Protein AF-A0A4Y9AB49-F1 (afdb_monomer_lite)

Foldseek 3Di:
DQVQVVLVVLQVVLVVVLVVLVVVLVVVVVVLVVVLVVLVVVLVVLVVVLVVLVVVLVVLVVVLLVVVLVVLCLVCVLCLQPNPDDPVVSCVVDPCPPDDCVSNVVVSVVLVVLLVVLVVLQVPPPDPDDDQFPVVSCPPDDPRPCPVVVVSNRSSNNSVVVPPPDPPDPDPDPDDDDPDDPPPDPPPPPPVVVVVSVVSVVSSVVSVVVSVVSVVVSVVSVVVSVVSVDPVLSVVSVVLSVLSCVQSHVVSVVCPPPDPPDDDPVVVSVVSVCSSVVSVVSNVVSVVVVVVVVVVVVD

Sequence (299 aa):
MDLNILISSIIAATAALVAIIGGFLVSRVISLSSERSTIERRLREINNDISVKEEMYERSNAALLEEDANDFITEHHEDLILTDKSIEQLINESDYNGFTKAKLDPFIKQFNSVKDEVITIIQKHEGSTIPGDFDDIITGKSDLSNPDKKSWYELIYDVVYKNLPEEKPANRFGIPHFTPPSFDFPAIKPAGEYQRYRDMVKECDQLADDLRALRAQKKEQQKILDDYGTPHGMWGGLGVLIYACVVGIAYPSTLLPYPADYYDDVETKWFLLILFFSELIVLFVYLAFSLYRLTSNQK

Radius of gyration: 43.25 Å; chains: 1; bounding box: 100×33×120 Å

Secondary structure (DSSP, 8-state):
--HHHHHHHHHHHHHHHHHHHHHHHHHHHHHHHHHHHHHHHHHHHHHHHHHHHHHHHHHHHHHHHHHHHHHHHHHHHHHHHH----HHHHHHHSS-TT--HHHHHHHHHHHHHHHHHHHHHHHH--SSS--SSSHHHHTTT---S-GGGHHHHHHHHHHHHHTS-------SS-----------------HHHHHHHHHHHHHHHHHHHHHHHHHHHHHHHHHHHHHHT--TTHHHHHHHHHHHIIIIIIHHHTTPSPPTTTS-HHHHHHHHHHHHHHHHHHHHHHHHHHHHHHHHTT-

Organism: NCBI:txid175306

pLDDT: mean 78.81, std 15.9, range [33.72, 97.25]

Structure (mmCIF, N/CA/C/O backbone):
data_AF-A0A4Y9AB49-F1
#
_entry.id   AF-A0A4Y9AB49-F1
#
loop_
_atom_site.group_PDB
_atom_site.id
_atom_site.type_symbol
_atom_site.label_atom_id
_atom_site.label_alt_id
_atom_site.label_comp_id
_atom_site.label_asym_id
_atom_site.label_entity_id
_atom_site.label_seq_id
_atom_site.pdbx_PDB_ins_code
_atom_site.Cartn_x
_atom_site.Cartn_y
_atom_site.Cartn_z
_atom_site.occupancy
_atom_site.B_iso_or_equiv
_atom_site.auth_seq_id
_atom_site.auth_comp_id
_atom_site.auth_asym_id
_atom_site.auth_atom_id
_atom_site.pdbx_PDB_model_num
ATOM 1 N N . MET A 1 1 ? 41.014 3.306 -52.329 1.00 56.88 1 MET A N 1
ATOM 2 C CA . MET A 1 1 ? 40.541 4.076 -51.157 1.00 56.88 1 MET A CA 1
ATOM 3 C C . MET A 1 1 ? 41.484 3.717 -50.036 1.00 56.88 1 MET A C 1
ATOM 5 O O . MET A 1 1 ? 41.718 2.529 -49.879 1.00 56.88 1 MET A O 1
ATOM 9 N N . ASP A 1 2 ? 42.070 4.694 -49.351 1.00 81.00 2 ASP A N 1
ATOM 10 C CA . ASP A 1 2 ? 42.977 4.412 -48.235 1.00 81.00 2 ASP A CA 1
ATOM 11 C C . ASP A 1 2 ? 42.194 3.677 -47.137 1.00 81.00 2 ASP A C 1
ATOM 13 O O . ASP A 1 2 ? 41.190 4.193 -46.630 1.00 81.00 2 ASP A O 1
ATOM 17 N N . LEU A 1 3 ? 42.594 2.438 -46.838 1.00 83.88 3 LEU A N 1
ATOM 18 C CA . LEU A 1 3 ? 41.879 1.580 -45.897 1.00 83.88 3 LEU A CA 1
ATOM 19 C C . LEU A 1 3 ? 41.929 2.160 -44.479 1.00 83.88 3 LEU A C 1
ATOM 21 O O . LEU A 1 3 ? 40.972 1.998 -43.725 1.00 83.88 3 LEU A O 1
ATOM 25 N N . ASN A 1 4 ? 42.960 2.951 -44.162 1.00 88.50 4 ASN A N 1
ATOM 26 C CA . ASN A 1 4 ? 43.031 3.694 -42.906 1.00 88.50 4 ASN A CA 1
ATOM 27 C C . ASN A 1 4 ? 41.897 4.722 -42.790 1.00 88.50 4 ASN A C 1
ATOM 29 O O . ASN A 1 4 ? 41.307 4.869 -41.717 1.00 88.50 4 ASN A O 1
ATOM 33 N N . ILE A 1 5 ? 41.554 5.408 -43.890 1.00 90.12 5 ILE A N 1
ATOM 34 C CA . ILE A 1 5 ? 40.445 6.376 -43.925 1.00 90.12 5 ILE A CA 1
ATOM 35 C C . ILE A 1 5 ? 39.112 5.646 -43.753 1.00 90.12 5 ILE A C 1
ATOM 37 O O . ILE A 1 5 ? 38.253 6.124 -43.014 1.00 90.12 5 ILE A O 1
ATOM 41 N N . LEU A 1 6 ? 38.940 4.482 -44.391 1.00 89.88 6 LEU A N 1
ATOM 42 C CA . LEU A 1 6 ? 37.731 3.668 -44.240 1.00 89.88 6 LEU A CA 1
ATOM 43 C C . LEU A 1 6 ? 37.554 3.190 -42.792 1.00 89.88 6 LEU A C 1
ATOM 45 O O . LEU A 1 6 ? 36.498 3.425 -42.210 1.00 89.88 6 LEU A O 1
ATOM 49 N N . ILE A 1 7 ? 38.586 2.574 -42.208 1.00 91.31 7 ILE A N 1
ATOM 50 C CA . ILE A 1 7 ? 38.571 2.074 -40.827 1.00 91.31 7 ILE A CA 1
ATOM 51 C C . ILE A 1 7 ? 38.279 3.216 -39.848 1.00 91.31 7 ILE A C 1
ATOM 53 O O . ILE A 1 7 ? 37.371 3.107 -39.027 1.00 91.31 7 ILE A O 1
ATOM 57 N N . SER A 1 8 ? 38.976 4.349 -39.984 1.00 92.94 8 SER A N 1
ATOM 58 C CA . SER A 1 8 ? 38.761 5.522 -39.125 1.00 92.94 8 SER A CA 1
ATOM 59 C C . SER A 1 8 ? 37.348 6.098 -39.270 1.00 92.94 8 SER A C 1
ATOM 61 O O . SER A 1 8 ? 36.752 6.520 -38.280 1.00 92.94 8 SER A O 1
ATOM 63 N N . SER A 1 9 ? 36.786 6.091 -40.485 1.00 94.06 9 SER A N 1
ATOM 64 C CA . SER A 1 9 ? 35.418 6.565 -40.742 1.00 94.06 9 SER A CA 1
ATOM 65 C C . SER A 1 9 ? 34.364 5.639 -40.134 1.00 94.06 9 SER A C 1
ATOM 67 O O . SER A 1 9 ? 33.393 6.132 -39.564 1.00 94.06 9 SER A O 1
ATOM 69 N N . ILE A 1 10 ? 34.565 4.317 -40.216 1.00 94.19 10 ILE A N 1
ATOM 70 C CA . ILE A 1 10 ? 33.701 3.316 -39.571 1.00 94.19 10 ILE A CA 1
ATOM 71 C C . ILE A 1 10 ? 33.718 3.530 -38.056 1.00 94.19 10 ILE A C 1
ATOM 73 O O . ILE A 1 10 ? 32.665 3.757 -37.470 1.00 94.19 10 ILE A O 1
ATOM 77 N N . ILE A 1 11 ? 34.909 3.587 -37.450 1.00 94.75 11 ILE A N 1
ATOM 78 C CA . ILE A 1 11 ? 35.070 3.809 -36.006 1.00 94.75 11 ILE A CA 1
ATOM 79 C C . ILE A 1 11 ? 34.359 5.094 -35.566 1.00 94.75 11 ILE A C 1
ATOM 81 O O . ILE A 1 11 ? 33.611 5.083 -34.589 1.00 94.75 11 ILE A O 1
ATOM 85 N N . ALA A 1 12 ? 34.565 6.201 -36.287 1.00 95.69 12 ALA A N 1
ATOM 86 C CA . ALA A 1 12 ? 33.948 7.483 -35.956 1.00 95.69 12 ALA A CA 1
ATOM 87 C C . ALA A 1 12 ? 32.413 7.441 -36.066 1.00 95.69 12 ALA A C 1
ATOM 89 O O . ALA A 1 12 ? 31.719 7.950 -35.182 1.00 95.69 12 ALA A O 1
ATOM 90 N N . ALA A 1 13 ? 31.877 6.818 -37.120 1.00 95.25 13 ALA A N 1
ATOM 91 C CA . ALA A 1 13 ? 30.437 6.690 -37.324 1.00 95.25 13 ALA A CA 1
ATOM 92 C C . ALA A 1 13 ? 29.783 5.795 -36.258 1.00 95.25 13 ALA A C 1
ATOM 94 O O . ALA A 1 13 ? 28.781 6.196 -35.658 1.00 95.25 13 ALA A O 1
ATOM 95 N N . THR A 1 14 ? 30.369 4.628 -35.967 1.00 94.75 14 THR A N 1
ATOM 96 C CA . THR A 1 14 ? 29.881 3.721 -34.919 1.00 94.75 14 THR A CA 1
ATOM 97 C C . THR A 1 14 ? 29.956 4.386 -33.547 1.00 94.75 14 THR A C 1
ATOM 99 O O . THR A 1 14 ? 28.986 4.332 -32.794 1.00 94.75 14 THR A O 1
ATOM 102 N N . ALA A 1 15 ? 31.054 5.079 -33.224 1.00 94.94 15 ALA A N 1
ATOM 103 C CA . ALA A 1 15 ? 31.198 5.791 -31.954 1.00 94.94 15 ALA A CA 1
ATOM 104 C C . ALA A 1 15 ? 30.116 6.864 -31.764 1.00 94.94 15 ALA A C 1
ATOM 106 O O . ALA A 1 15 ? 29.516 6.947 -30.691 1.00 94.94 15 ALA A O 1
ATOM 107 N N . ALA A 1 16 ? 29.820 7.649 -32.805 1.00 95.06 16 ALA A N 1
ATOM 108 C CA . ALA A 1 16 ? 28.752 8.645 -32.759 1.00 95.06 16 ALA A CA 1
ATOM 109 C C . ALA A 1 16 ? 27.374 7.999 -32.526 1.00 95.06 16 ALA A C 1
ATOM 111 O O . ALA A 1 16 ? 26.600 8.458 -31.684 1.00 95.06 16 ALA A O 1
ATOM 112 N N . LEU A 1 17 ? 27.081 6.905 -33.229 1.00 92.44 17 LEU A N 1
ATOM 113 C CA . LEU A 1 17 ? 25.816 6.181 -33.113 1.00 92.44 17 LEU A CA 1
ATOM 114 C C . LEU A 1 17 ? 25.646 5.522 -31.730 1.00 92.44 17 LEU A C 1
ATOM 116 O O . LEU A 1 17 ? 24.596 5.666 -31.097 1.00 92.44 17 LEU A O 1
ATOM 120 N N . VAL A 1 18 ? 26.696 4.875 -31.220 1.00 92.81 18 VAL A N 1
ATOM 12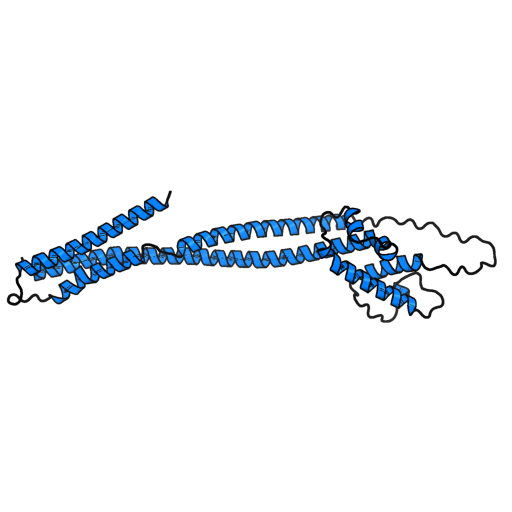1 C CA . VAL A 1 18 ? 26.732 4.286 -29.876 1.00 92.81 18 VAL A CA 1
ATOM 122 C C . VAL A 1 18 ? 26.546 5.361 -28.809 1.00 92.81 18 VAL A C 1
ATOM 124 O O . VAL A 1 18 ? 25.792 5.144 -27.863 1.00 92.81 18 VAL A O 1
ATOM 127 N N . ALA A 1 19 ? 27.179 6.528 -28.953 1.00 94.12 19 ALA A N 1
ATOM 128 C CA . ALA A 1 19 ? 27.046 7.621 -27.993 1.00 94.12 19 ALA A CA 1
ATOM 129 C C . ALA A 1 19 ? 25.598 8.130 -27.889 1.00 94.12 19 ALA A C 1
ATOM 131 O O . ALA A 1 19 ? 25.083 8.302 -26.783 1.00 94.12 19 ALA A O 1
ATOM 132 N N . ILE A 1 20 ? 24.917 8.314 -29.026 1.00 91.88 20 ILE A N 1
ATOM 133 C CA . ILE A 1 20 ? 23.516 8.764 -29.065 1.00 91.88 20 ILE A CA 1
ATOM 134 C C . ILE A 1 20 ? 22.601 7.743 -28.376 1.00 91.88 20 ILE A C 1
ATOM 136 O O . ILE A 1 20 ? 21.791 8.095 -27.515 1.00 91.88 20 ILE A O 1
ATOM 140 N N . ILE A 1 21 ? 22.740 6.465 -28.724 1.00 89.31 21 ILE A N 1
ATOM 141 C CA . ILE A 1 21 ? 21.846 5.410 -28.230 1.00 89.31 21 ILE A CA 1
ATOM 142 C C . ILE A 1 21 ? 22.162 5.046 -26.782 1.00 89.31 21 ILE A C 1
ATOM 144 O O . ILE A 1 21 ? 21.246 4.837 -25.987 1.00 89.31 21 ILE A O 1
ATOM 148 N N . GLY A 1 22 ? 23.441 5.029 -26.413 1.00 89.19 22 GLY A N 1
ATOM 149 C CA . GLY A 1 22 ? 23.887 4.843 -25.038 1.00 89.19 22 GLY A CA 1
ATOM 150 C C . GLY A 1 22 ? 23.359 5.941 -24.126 1.00 89.19 22 GLY A C 1
ATOM 151 O O . GLY A 1 22 ? 22.786 5.635 -23.082 1.00 89.19 22 GLY A O 1
ATOM 152 N N . GLY A 1 23 ? 23.451 7.205 -24.554 1.00 90.56 23 GLY A N 1
ATOM 153 C CA . GLY A 1 23 ? 22.876 8.334 -23.823 1.00 90.56 23 GLY A CA 1
ATOM 154 C C . GLY A 1 23 ? 21.366 8.189 -23.616 1.00 90.56 23 GLY A C 1
ATOM 155 O O . GLY A 1 23 ? 20.872 8.352 -22.498 1.00 90.56 23 GLY A O 1
ATOM 156 N N . PHE A 1 24 ? 20.635 7.802 -24.666 1.00 87.19 24 PHE A N 1
ATOM 157 C CA . PHE A 1 24 ? 19.196 7.549 -24.581 1.00 87.19 24 PHE A CA 1
ATOM 158 C C . PHE A 1 24 ? 18.849 6.397 -23.621 1.00 87.19 24 PHE A C 1
ATOM 160 O O . PHE A 1 24 ? 17.975 6.551 -22.765 1.00 87.19 24 PHE A O 1
ATOM 167 N N . LEU A 1 25 ? 19.543 5.257 -23.720 1.00 86.31 25 LEU A N 1
ATOM 168 C CA . LEU A 1 25 ? 19.315 4.102 -22.848 1.00 86.31 25 LEU A CA 1
ATOM 169 C C . LEU A 1 25 ? 19.573 4.452 -21.382 1.00 86.31 25 LEU A C 1
ATOM 171 O O . LEU A 1 25 ? 18.718 4.179 -20.542 1.00 86.31 25 LEU A O 1
ATOM 175 N N . VAL A 1 26 ? 20.703 5.099 -21.080 1.00 87.62 26 VAL A N 1
ATOM 176 C CA . VAL A 1 26 ? 21.053 5.520 -19.715 1.00 87.62 26 VAL A CA 1
ATOM 177 C C . VAL A 1 26 ? 20.014 6.494 -19.160 1.00 87.62 26 VAL A C 1
ATOM 179 O O . VAL A 1 26 ? 19.541 6.305 -18.041 1.00 87.62 26 VAL A O 1
ATOM 182 N N . SER A 1 27 ? 19.589 7.486 -19.947 1.00 88.12 27 SER A N 1
ATOM 183 C CA . SER A 1 27 ? 18.526 8.415 -19.544 1.00 88.12 27 SER A CA 1
ATOM 184 C C . SER A 1 27 ? 17.226 7.678 -19.194 1.00 88.12 27 SER A C 1
ATOM 186 O O . SER A 1 27 ? 16.624 7.937 -18.148 1.00 88.12 27 SER A O 1
ATOM 188 N N . ARG A 1 28 ? 16.827 6.693 -20.010 1.00 84.56 28 ARG A N 1
ATOM 189 C CA . ARG A 1 28 ? 15.631 5.884 -19.746 1.00 84.56 28 ARG A CA 1
ATOM 190 C C . ARG A 1 28 ? 15.777 5.016 -18.497 1.00 84.56 28 ARG A C 1
ATOM 192 O O . ARG A 1 28 ? 14.813 4.910 -17.743 1.00 84.56 28 ARG A O 1
ATOM 199 N N . VAL A 1 29 ? 16.954 4.428 -18.261 1.00 84.25 29 VAL A N 1
ATOM 200 C CA . VAL A 1 29 ? 17.254 3.653 -17.042 1.00 84.25 29 VAL A CA 1
ATOM 201 C C . VAL A 1 29 ? 17.075 4.525 -15.803 1.00 84.25 29 VAL A C 1
ATOM 203 O O . VAL A 1 29 ? 16.396 4.123 -14.860 1.00 84.25 29 VAL A O 1
ATOM 206 N N . ILE A 1 30 ? 17.644 5.732 -15.819 1.00 87.44 30 ILE A N 1
ATOM 207 C CA . ILE A 1 30 ? 17.566 6.672 -14.698 1.00 87.44 30 ILE A CA 1
ATOM 208 C C . ILE A 1 30 ? 16.113 7.096 -14.450 1.00 87.44 30 ILE A C 1
ATOM 210 O O . ILE A 1 30 ? 15.663 7.056 -13.306 1.00 87.44 30 ILE A O 1
ATOM 214 N N . SER A 1 31 ? 15.361 7.435 -15.505 1.00 87.75 31 SER A N 1
ATOM 215 C CA . SER A 1 31 ? 13.931 7.772 -15.397 1.00 87.75 31 SER A CA 1
ATOM 216 C C . SER A 1 31 ? 13.135 6.632 -14.766 1.00 87.75 31 SER A C 1
ATOM 218 O O . SER A 1 31 ? 12.427 6.845 -13.788 1.00 87.75 31 SER A O 1
ATOM 220 N N . LEU A 1 32 ? 13.311 5.404 -15.265 1.00 85.12 32 LEU A N 1
ATOM 221 C CA . LEU A 1 32 ? 12.607 4.227 -14.758 1.00 85.12 32 LEU A CA 1
ATOM 222 C C . LEU A 1 32 ? 12.956 3.946 -13.291 1.00 85.12 32 LEU A C 1
ATOM 224 O O . LEU A 1 32 ? 12.083 3.647 -12.481 1.00 85.12 32 LEU A O 1
ATOM 228 N N . SER A 1 33 ? 14.235 4.077 -12.935 1.00 85.31 33 SER A N 1
ATOM 229 C CA . SER A 1 33 ? 14.695 3.928 -11.554 1.00 85.31 33 SER A CA 1
ATOM 230 C C . SER A 1 33 ? 14.104 5.000 -10.635 1.00 85.31 33 SER A C 1
ATOM 232 O O . SER A 1 33 ? 13.799 4.715 -9.477 1.00 85.31 33 SER A O 1
ATOM 234 N N . SER A 1 34 ? 13.946 6.231 -11.126 1.00 88.31 34 SER A N 1
ATOM 235 C CA . SER A 1 34 ? 13.350 7.335 -10.371 1.00 88.31 34 SER A CA 1
ATOM 236 C C . SER A 1 34 ? 11.841 7.152 -10.178 1.00 88.31 34 SER A C 1
ATOM 238 O O . SER A 1 34 ? 11.336 7.320 -9.064 1.00 88.31 34 SER A O 1
ATOM 240 N N . GLU A 1 35 ? 11.131 6.730 -11.227 1.00 88.19 35 GLU A N 1
ATOM 241 C CA . GLU A 1 35 ? 9.711 6.364 -11.171 1.00 88.19 35 GLU A CA 1
ATOM 242 C C . GLU A 1 35 ? 9.486 5.237 -10.155 1.00 88.19 35 GLU A C 1
ATOM 244 O O . GLU A 1 35 ? 8.671 5.375 -9.241 1.00 88.19 35 GLU A O 1
ATOM 249 N N . ARG A 1 36 ? 10.292 4.171 -10.236 1.00 88.38 36 ARG A N 1
ATOM 250 C CA . ARG A 1 36 ? 10.258 3.055 -9.286 1.00 88.38 36 ARG A CA 1
ATOM 251 C C . ARG A 1 36 ? 10.476 3.514 -7.845 1.00 88.38 36 ARG A C 1
ATOM 253 O O . ARG A 1 36 ? 9.679 3.178 -6.976 1.00 88.38 36 ARG A O 1
ATOM 260 N N . SER A 1 37 ? 11.516 4.307 -7.589 1.00 89.75 37 SER A N 1
ATOM 261 C CA . SER A 1 37 ? 11.803 4.841 -6.249 1.00 89.75 37 SER A CA 1
ATOM 262 C C . SER A 1 37 ? 10.640 5.677 -5.697 1.00 89.75 37 SER A C 1
ATOM 264 O O . SER A 1 37 ? 10.305 5.603 -4.512 1.00 89.75 37 SER A O 1
ATOM 266 N N . THR A 1 38 ? 9.960 6.429 -6.567 1.00 92.19 38 THR A N 1
ATOM 267 C CA . THR A 1 38 ? 8.776 7.213 -6.196 1.00 92.19 38 THR A CA 1
ATOM 268 C C . THR A 1 38 ? 7.612 6.315 -5.777 1.00 92.19 38 THR A C 1
ATOM 270 O O . THR A 1 38 ? 6.970 6.593 -4.762 1.00 92.19 38 THR A O 1
ATOM 273 N N . ILE A 1 39 ? 7.361 5.231 -6.518 1.00 91.69 39 ILE A N 1
ATOM 274 C CA . ILE A 1 39 ? 6.323 4.241 -6.191 1.00 91.69 39 ILE A CA 1
ATOM 275 C C . ILE A 1 39 ? 6.663 3.522 -4.881 1.00 91.69 39 ILE A C 1
ATOM 277 O O . ILE A 1 39 ? 5.817 3.427 -3.996 1.00 91.69 39 ILE A O 1
ATOM 281 N N . GLU A 1 40 ? 7.913 3.085 -4.706 1.00 92.88 40 GLU A N 1
ATOM 282 C CA . GLU A 1 40 ? 8.378 2.438 -3.472 1.00 92.88 40 GLU A CA 1
ATOM 283 C C . GLU A 1 40 ? 8.215 3.354 -2.252 1.00 92.88 40 GLU A C 1
ATOM 285 O O . GLU A 1 40 ? 7.786 2.908 -1.187 1.00 92.88 40 GLU A O 1
ATOM 290 N N . ARG A 1 41 ? 8.508 4.653 -2.397 1.00 94.31 41 ARG A N 1
ATOM 291 C CA . ARG A 1 41 ? 8.264 5.629 -1.331 1.00 94.31 41 ARG A CA 1
ATOM 292 C C . ARG A 1 41 ? 6.776 5.738 -0.995 1.00 94.31 41 ARG A C 1
ATOM 294 O O . ARG A 1 41 ? 6.443 5.647 0.181 1.00 94.31 41 ARG A O 1
ATOM 301 N N . ARG A 1 42 ? 5.899 5.867 -1.997 1.00 93.94 42 ARG A N 1
ATOM 302 C CA . ARG A 1 42 ? 4.440 5.920 -1.783 1.00 93.94 42 ARG A CA 1
ATOM 303 C C . ARG A 1 42 ? 3.909 4.657 -1.111 1.00 93.94 42 ARG A C 1
ATOM 305 O O . ARG A 1 42 ? 3.077 4.745 -0.220 1.00 93.94 42 ARG A O 1
ATOM 312 N N . LEU A 1 43 ? 4.414 3.483 -1.487 1.00 95.81 43 LEU A N 1
ATOM 313 C CA . LEU A 1 43 ? 4.055 2.225 -0.830 1.00 95.81 43 LEU A CA 1
ATOM 314 C C . LEU A 1 43 ? 4.462 2.210 0.645 1.00 95.81 43 LEU A C 1
ATOM 316 O O . LEU A 1 43 ? 3.701 1.720 1.476 1.00 95.81 43 LEU A O 1
ATOM 320 N N . ARG A 1 44 ? 5.639 2.746 0.991 1.00 95.75 44 ARG A N 1
ATOM 321 C CA . ARG A 1 44 ? 6.047 2.892 2.398 1.00 95.75 44 ARG A CA 1
ATOM 322 C C . ARG A 1 44 ? 5.135 3.847 3.165 1.00 95.75 44 ARG A C 1
ATOM 324 O O . ARG A 1 44 ? 4.756 3.515 4.280 1.00 95.75 44 ARG A O 1
ATOM 331 N N . GLU A 1 45 ? 4.766 4.978 2.567 1.00 96.88 45 GLU A N 1
ATOM 332 C CA . GLU A 1 45 ? 3.818 5.936 3.157 1.00 96.88 45 GLU A CA 1
ATOM 333 C C . GLU A 1 45 ? 2.459 5.267 3.421 1.00 96.88 45 GLU A C 1
ATOM 335 O O . GLU A 1 45 ? 2.017 5.227 4.564 1.00 96.88 45 GLU A O 1
ATOM 340 N N . ILE A 1 46 ? 1.877 4.603 2.416 1.00 96.81 46 ILE A N 1
ATOM 341 C CA . ILE A 1 46 ? 0.604 3.874 2.557 1.00 96.81 46 ILE A CA 1
ATOM 342 C C . ILE A 1 46 ? 0.696 2.777 3.627 1.00 96.81 46 ILE A C 1
ATOM 344 O O . ILE A 1 46 ? -0.242 2.581 4.392 1.00 96.81 46 ILE A O 1
ATOM 348 N N . ASN A 1 47 ? 1.808 2.038 3.700 1.00 96.69 47 ASN A N 1
ATOM 349 C CA . ASN A 1 47 ? 1.985 1.006 4.725 1.00 96.69 47 ASN A CA 1
ATOM 350 C C . ASN A 1 47 ? 2.029 1.591 6.141 1.00 96.69 47 ASN A C 1
ATOM 352 O O . ASN A 1 47 ? 1.443 1.001 7.047 1.00 96.69 47 ASN A O 1
ATOM 356 N N . ASN A 1 48 ? 2.698 2.730 6.330 1.00 97.12 48 ASN A N 1
ATOM 357 C CA . ASN A 1 48 ? 2.701 3.416 7.617 1.00 97.12 48 ASN A CA 1
ATOM 358 C C . ASN A 1 48 ? 1.295 3.904 7.979 1.00 97.12 48 ASN A C 1
ATOM 360 O O . ASN A 1 48 ? 0.853 3.675 9.101 1.00 97.12 48 ASN A O 1
ATOM 364 N N . ASP A 1 49 ? 0.569 4.493 7.028 1.00 96.12 49 ASP A N 1
ATOM 365 C CA . ASP A 1 49 ? -0.799 4.968 7.256 1.00 96.12 49 ASP A CA 1
ATOM 366 C C . ASP A 1 49 ? -1.754 3.819 7.607 1.00 96.12 49 ASP A C 1
ATOM 368 O O . ASP A 1 49 ? -2.574 3.957 8.514 1.00 96.12 49 ASP A O 1
ATOM 372 N N . ILE A 1 50 ? -1.618 2.665 6.939 1.00 97.25 50 ILE A N 1
ATOM 373 C CA . ILE A 1 50 ? -2.356 1.443 7.287 1.00 97.25 50 ILE A CA 1
ATOM 374 C C . ILE A 1 50 ? -2.029 1.021 8.718 1.00 97.25 50 ILE A C 1
ATOM 376 O O . ILE A 1 50 ? -2.952 0.782 9.484 1.00 97.25 50 ILE A O 1
ATOM 380 N N . SER A 1 51 ? -0.747 0.961 9.088 1.00 97.12 51 SER A N 1
ATOM 381 C CA . SER A 1 51 ? -0.334 0.540 10.432 1.00 97.12 51 SER A CA 1
ATOM 382 C C . SER A 1 51 ? -0.904 1.451 11.519 1.00 97.12 51 SER A C 1
ATOM 384 O O . SER A 1 51 ? -1.394 0.960 12.531 1.00 97.12 51 SER A O 1
ATOM 386 N N . VAL A 1 52 ? -0.857 2.770 11.313 1.00 96.56 52 VAL A N 1
ATOM 387 C CA . VAL A 1 52 ? -1.389 3.747 12.274 1.00 96.56 52 VAL A CA 1
ATOM 388 C C . VAL A 1 52 ? -2.909 3.626 12.373 1.00 96.56 52 VAL A C 1
ATOM 390 O O . VAL A 1 52 ? -3.451 3.580 13.474 1.00 96.56 52 VAL A O 1
ATOM 393 N N . LYS A 1 53 ? -3.615 3.535 11.240 1.00 95.56 53 LYS A N 1
ATOM 394 C CA . LYS A 1 53 ? -5.078 3.399 11.248 1.00 95.56 53 LYS A CA 1
ATOM 395 C C . LYS A 1 53 ? -5.551 2.048 11.778 1.00 95.56 53 LYS A C 1
ATOM 397 O O . LYS A 1 53 ? -6.614 2.007 12.382 1.00 95.56 53 LYS A O 1
ATOM 402 N N . GLU A 1 54 ? -4.791 0.971 11.588 1.00 95.69 54 GLU A N 1
ATOM 403 C CA . GLU A 1 54 ? -5.067 -0.328 12.215 1.00 95.69 54 GLU A CA 1
ATOM 404 C C . GLU A 1 54 ? -4.975 -0.218 13.735 1.00 95.69 54 GLU A C 1
ATOM 406 O O . GLU A 1 54 ? -5.903 -0.631 14.419 1.00 95.69 54 GLU A O 1
ATOM 411 N N . GLU A 1 55 ? -3.928 0.412 14.273 1.00 95.00 55 GLU A N 1
ATOM 412 C CA . GLU A 1 55 ? -3.809 0.627 15.720 1.00 95.00 55 GLU A CA 1
ATOM 413 C C . GLU A 1 55 ? -4.965 1.477 16.274 1.00 95.00 55 GLU A C 1
ATOM 415 O O . GLU A 1 55 ? -5.548 1.144 17.309 1.00 95.00 55 GLU A O 1
ATOM 420 N N . MET A 1 56 ? -5.341 2.548 15.565 1.00 93.56 56 MET A N 1
ATOM 421 C CA . MET A 1 56 ? -6.491 3.380 15.935 1.00 93.56 56 MET A CA 1
ATOM 422 C C . MET A 1 56 ? -7.800 2.587 15.898 1.00 93.56 56 MET A C 1
ATOM 424 O O . MET A 1 56 ? -8.585 2.667 16.839 1.00 93.56 56 MET A O 1
ATOM 428 N N . TYR A 1 57 ? -8.018 1.797 14.843 1.00 93.75 57 TYR A N 1
ATOM 429 C CA . TYR A 1 57 ? -9.205 0.960 14.695 1.00 93.75 57 TYR A CA 1
ATOM 430 C C . TYR A 1 57 ? -9.303 -0.069 15.819 1.00 93.75 57 TYR A C 1
ATOM 432 O O . TYR A 1 57 ? -10.346 -0.169 16.455 1.00 93.75 57 TYR A O 1
ATOM 440 N N . GLU A 1 58 ? -8.222 -0.795 16.110 1.00 92.88 58 GLU A N 1
ATOM 441 C CA . GLU A 1 58 ? -8.211 -1.805 17.172 1.00 92.88 58 GLU A CA 1
ATOM 442 C C . GLU A 1 58 ? -8.479 -1.182 18.546 1.00 92.88 58 GLU A C 1
ATOM 444 O O . GLU A 1 58 ? -9.254 -1.732 19.327 1.00 92.88 58 GLU A O 1
ATOM 449 N N . ARG A 1 59 ? -7.912 -0.002 18.832 1.00 92.06 59 ARG A N 1
ATOM 450 C CA . ARG A 1 59 ? -8.178 0.720 20.083 1.00 92.06 59 ARG A CA 1
ATOM 451 C C . ARG A 1 59 ? -9.641 1.152 20.199 1.00 92.06 59 ARG A C 1
ATOM 453 O O . ARG A 1 59 ? -10.251 0.910 21.239 1.00 92.06 59 ARG A O 1
ATOM 460 N N . SER A 1 60 ? -10.197 1.788 19.168 1.00 89.69 60 SER A N 1
ATOM 461 C CA . SER A 1 60 ? -11.586 2.269 19.192 1.00 89.69 60 SER A CA 1
ATOM 462 C C . SER A 1 60 ? -12.580 1.107 19.223 1.00 89.69 60 SER A C 1
ATOM 464 O O . SER A 1 60 ? -13.543 1.138 19.986 1.00 89.69 60 SER A O 1
ATOM 466 N N . ASN A 1 61 ? -12.304 0.034 18.479 1.00 89.38 61 ASN A N 1
ATOM 467 C CA . ASN A 1 61 ? -13.111 -1.182 18.475 1.00 89.38 61 ASN A CA 1
ATOM 468 C C . ASN A 1 61 ? -13.052 -1.915 19.826 1.00 89.38 61 ASN A C 1
ATOM 470 O O . ASN A 1 61 ? -14.075 -2.407 20.287 1.00 89.38 61 ASN A O 1
ATOM 474 N N . ALA A 1 62 ? -11.892 -1.962 20.491 1.00 88.50 62 ALA A N 1
ATOM 475 C CA . ALA A 1 62 ? -11.779 -2.536 21.832 1.00 88.50 62 ALA A CA 1
ATOM 476 C C . ALA A 1 62 ? -12.578 -1.738 22.875 1.00 88.50 62 ALA 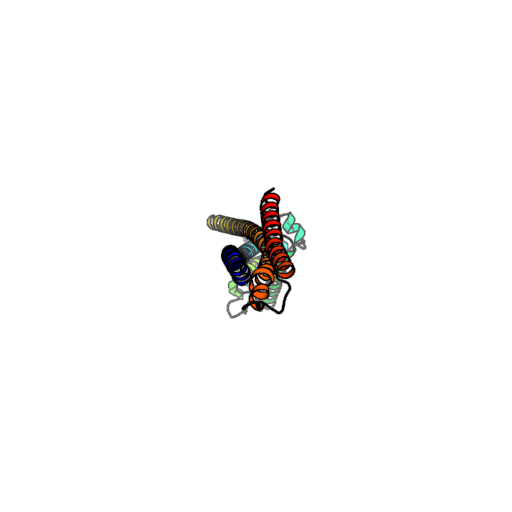A C 1
ATOM 478 O O . ALA A 1 62 ? -13.272 -2.339 23.690 1.00 88.50 62 ALA A O 1
ATOM 479 N N . ALA A 1 63 ? -12.521 -0.402 22.823 1.00 87.31 63 ALA A N 1
ATOM 480 C CA . ALA A 1 63 ? -13.289 0.461 23.723 1.00 87.31 63 ALA A CA 1
ATOM 481 C C . ALA A 1 63 ? -14.804 0.315 23.510 1.00 87.31 63 ALA A C 1
ATOM 483 O O . ALA A 1 63 ? -15.556 0.208 24.474 1.00 87.31 63 ALA A O 1
ATOM 484 N N . LEU A 1 64 ? -15.238 0.264 22.248 1.00 86.62 64 LEU A N 1
ATOM 485 C CA . LEU A 1 64 ? -16.637 0.050 21.882 1.00 86.62 64 LEU A CA 1
ATOM 486 C C . LEU A 1 64 ? -17.129 -1.320 22.363 1.00 86.62 64 LEU A C 1
ATOM 488 O O . LEU A 1 64 ? -18.197 -1.423 22.952 1.00 86.62 64 LEU A O 1
ATOM 492 N N . LEU A 1 65 ? -16.311 -2.359 22.185 1.00 85.88 65 LEU A N 1
ATOM 493 C CA . LEU A 1 65 ? -16.630 -3.713 22.628 1.00 85.88 65 LEU A CA 1
ATOM 494 C C . LEU A 1 65 ? -16.722 -3.819 24.157 1.00 85.88 65 LEU A C 1
ATOM 496 O O . LEU A 1 65 ? -17.552 -4.568 24.665 1.00 85.88 65 LEU A O 1
ATOM 500 N N . GLU A 1 66 ? -15.893 -3.079 24.893 1.00 85.25 66 GLU A N 1
ATOM 501 C CA . GLU A 1 66 ? -15.988 -2.997 26.351 1.00 85.25 66 GLU A CA 1
ATOM 502 C C . GLU A 1 66 ? -17.270 -2.286 26.814 1.00 85.25 66 GLU A C 1
ATOM 504 O O . GLU A 1 66 ? -17.911 -2.758 27.755 1.00 85.25 66 GLU A O 1
ATOM 509 N N . GLU A 1 67 ? -17.656 -1.183 26.166 1.00 82.69 67 GLU A N 1
ATOM 510 C CA . GLU A 1 67 ? -18.901 -0.460 26.467 1.00 82.69 67 GLU A CA 1
ATOM 511 C C . GLU A 1 67 ? -20.124 -1.340 26.186 1.00 82.69 67 GLU A C 1
ATOM 513 O O . GLU A 1 67 ? -20.944 -1.555 27.078 1.00 82.69 67 GLU A O 1
ATOM 518 N N . ASP A 1 68 ? -20.163 -1.963 25.009 1.00 82.25 68 ASP A N 1
ATOM 519 C CA . ASP A 1 68 ? -21.197 -2.920 24.622 1.00 82.25 68 ASP A CA 1
ATOM 520 C C . ASP A 1 68 ? -21.294 -4.105 25.608 1.00 82.25 68 ASP A C 1
ATOM 522 O O . ASP A 1 68 ? -22.384 -4.568 25.946 1.00 82.25 68 ASP A O 1
ATOM 526 N N . ALA A 1 69 ? -20.155 -4.622 26.088 1.00 83.25 69 ALA A N 1
ATOM 527 C CA . ALA A 1 69 ? -20.131 -5.736 27.035 1.00 83.25 69 ALA A CA 1
ATOM 528 C C . ALA A 1 69 ? -20.621 -5.318 28.429 1.00 83.25 69 ALA A C 1
ATOM 530 O O . ALA A 1 69 ? -21.338 -6.081 29.079 1.00 83.25 69 ALA A O 1
ATOM 531 N N . ASN A 1 70 ? -20.249 -4.119 28.892 1.00 82.75 70 ASN A N 1
ATOM 532 C CA . ASN A 1 70 ? -20.756 -3.561 30.145 1.00 82.75 70 ASN A CA 1
ATOM 533 C C . ASN A 1 70 ? -22.275 -3.359 30.076 1.00 82.75 70 ASN A C 1
ATOM 535 O O . ASN A 1 70 ? -22.965 -3.660 31.050 1.00 82.75 70 ASN A O 1
ATOM 539 N N . ASP A 1 71 ? -22.788 -2.882 28.943 1.00 80.69 71 ASP A N 1
ATOM 540 C CA . ASP A 1 71 ? -24.220 -2.675 28.736 1.00 80.69 71 ASP A CA 1
ATOM 541 C C . ASP A 1 71 ? -24.982 -3.994 28.762 1.00 80.69 71 ASP A C 1
ATOM 543 O O . ASP A 1 71 ? -25.937 -4.132 29.524 1.00 80.69 71 ASP A O 1
ATOM 547 N N . PHE A 1 72 ? -24.496 -4.996 28.025 1.00 82.50 72 PHE A N 1
ATOM 548 C CA . PHE A 1 72 ? -25.070 -6.339 28.034 1.00 82.50 72 PHE A CA 1
ATOM 549 C C . PHE A 1 72 ? -25.119 -6.931 29.449 1.00 82.50 72 PHE A C 1
ATOM 551 O O . PHE A 1 72 ? -26.133 -7.490 29.863 1.00 82.50 72 PHE A O 1
ATOM 558 N N . ILE A 1 73 ? -24.024 -6.807 30.207 1.00 82.44 73 ILE A N 1
ATOM 559 C CA . ILE A 1 73 ? -23.967 -7.290 31.589 1.00 82.44 73 ILE A CA 1
ATOM 560 C C . ILE A 1 73 ? -24.957 -6.519 32.458 1.00 82.44 73 ILE A C 1
ATOM 562 O O . ILE A 1 73 ? -25.691 -7.139 33.213 1.00 82.44 73 ILE A O 1
ATOM 566 N N . THR A 1 74 ? -25.022 -5.195 32.342 1.00 80.19 74 THR A N 1
ATOM 567 C CA . THR A 1 74 ? -25.932 -4.368 33.147 1.00 80.19 74 THR A CA 1
ATOM 568 C C . THR A 1 74 ? -27.397 -4.682 32.840 1.00 80.19 74 THR A C 1
ATOM 570 O O . THR A 1 74 ? -28.216 -4.723 33.750 1.00 80.19 74 THR A O 1
ATOM 573 N N . GLU A 1 75 ? -27.740 -4.964 31.587 1.00 79.88 75 GLU A N 1
ATOM 574 C CA . GLU A 1 75 ? -29.109 -5.294 31.181 1.00 79.88 75 GLU A CA 1
ATOM 575 C C . GLU A 1 75 ? -29.523 -6.716 31.593 1.00 79.88 75 GLU A C 1
ATOM 577 O O . GLU A 1 75 ? -30.666 -6.935 31.987 1.00 79.88 75 GLU A O 1
ATOM 582 N N . HIS A 1 76 ? -28.588 -7.672 31.576 1.00 79.31 76 HIS A N 1
ATOM 583 C CA . HIS A 1 76 ? -28.875 -9.089 31.833 1.00 79.31 76 HIS A CA 1
ATOM 584 C C . HIS A 1 76 ? -28.291 -9.642 33.144 1.00 79.31 76 HIS A C 1
ATOM 586 O O . HIS A 1 76 ? -28.325 -10.854 33.352 1.00 79.31 76 HIS A O 1
ATOM 592 N N . HIS A 1 77 ? -27.756 -8.807 34.041 1.00 78.00 77 HIS A N 1
ATOM 593 C CA . HIS A 1 77 ? -27.084 -9.262 35.270 1.00 78.00 77 HIS A CA 1
ATOM 594 C C . HIS A 1 77 ? -27.974 -10.148 36.152 1.00 78.00 77 HIS A C 1
ATOM 596 O O . HIS A 1 77 ? -27.497 -11.165 36.651 1.00 78.00 77 HIS A O 1
ATOM 602 N N . GLU A 1 78 ? -29.259 -9.822 36.312 1.00 75.56 78 GLU A N 1
ATOM 603 C CA . GLU A 1 78 ? -30.195 -10.645 37.089 1.00 75.56 78 GLU A CA 1
ATOM 604 C C . GLU A 1 78 ? -30.359 -12.037 36.478 1.00 75.56 78 GLU A C 1
ATOM 606 O O . GLU A 1 78 ? -30.248 -13.042 37.179 1.00 75.56 78 GLU A O 1
ATOM 611 N N . ASP A 1 79 ? -30.541 -12.106 35.159 1.00 78.56 79 ASP A N 1
ATOM 612 C CA . ASP A 1 79 ? -30.661 -13.365 34.429 1.00 78.56 79 ASP A CA 1
ATOM 613 C C . ASP A 1 79 ? -29.360 -14.175 34.448 1.00 78.56 79 ASP A C 1
ATOM 615 O O . ASP A 1 79 ? -29.416 -15.398 34.505 1.00 78.56 79 ASP A O 1
ATOM 619 N N . LEU A 1 80 ? -28.197 -13.516 34.440 1.00 77.38 80 LEU A N 1
ATOM 620 C CA . LEU A 1 80 ? -26.880 -14.158 34.532 1.00 77.38 80 LEU A CA 1
ATOM 621 C C . LEU A 1 80 ? -26.572 -14.710 35.936 1.00 77.38 80 LEU A C 1
ATOM 623 O O . LEU A 1 80 ? -25.731 -15.603 36.076 1.00 77.38 80 LEU A O 1
ATOM 627 N N . ILE A 1 81 ? -27.198 -14.158 36.980 1.00 74.12 81 ILE A N 1
ATOM 628 C CA . ILE A 1 81 ? -26.972 -14.548 38.380 1.00 74.12 81 ILE A CA 1
ATOM 629 C C . ILE A 1 81 ? -28.027 -15.556 38.854 1.00 74.12 81 ILE A C 1
ATOM 631 O O . ILE A 1 81 ? -27.677 -16.531 39.520 1.00 74.12 81 ILE A O 1
ATOM 635 N N . LEU A 1 82 ? -29.302 -15.314 38.541 1.00 71.00 82 LEU A N 1
ATOM 636 C CA . LEU A 1 82 ? -30.450 -16.042 39.092 1.00 71.00 82 LEU A CA 1
ATOM 637 C C . LEU A 1 82 ? -30.967 -17.145 38.163 1.00 71.00 82 LEU A C 1
ATOM 639 O O . LEU A 1 82 ? -31.557 -18.116 38.644 1.00 71.00 82 LEU A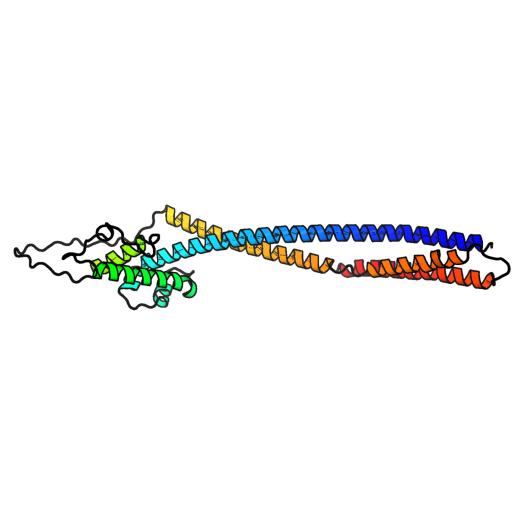 O 1
ATOM 643 N N . THR A 1 83 ? -30.752 -17.015 36.852 1.00 64.69 83 THR A N 1
ATOM 644 C CA . THR A 1 83 ? -31.312 -17.926 35.852 1.00 64.69 83 THR A CA 1
ATOM 645 C C . THR A 1 83 ? -30.202 -18.737 35.176 1.00 64.69 83 THR A C 1
ATOM 647 O O . THR A 1 83 ? -29.157 -18.217 34.812 1.00 64.69 83 THR A O 1
ATOM 650 N N . ASP A 1 84 ? -30.429 -20.030 34.921 1.00 63.28 84 ASP A N 1
ATOM 651 C CA . ASP A 1 84 ? -29.487 -20.883 34.164 1.00 63.28 84 ASP A CA 1
ATOM 652 C C . ASP A 1 84 ? -29.617 -20.659 32.635 1.00 63.28 84 ASP A C 1
ATOM 654 O O . ASP A 1 84 ? -29.473 -21.576 31.821 1.00 63.28 84 ASP A O 1
ATOM 658 N N . LYS A 1 85 ? -29.988 -19.434 32.226 1.00 68.25 85 LYS A N 1
ATOM 659 C CA . LYS A 1 85 ? -30.155 -19.068 30.814 1.00 68.25 85 LYS A CA 1
ATOM 660 C C . LYS A 1 85 ? -28.791 -19.083 30.136 1.00 68.25 85 LYS A C 1
ATOM 662 O O . LYS A 1 85 ? -27.814 -18.519 30.623 1.00 68.25 85 LYS A O 1
ATOM 667 N N . SER A 1 86 ? -28.727 -19.698 28.959 1.00 67.50 86 SER A N 1
ATOM 668 C CA . SER A 1 86 ? -27.493 -19.686 28.175 1.00 67.50 86 SER A CA 1
ATOM 669 C C . SER A 1 86 ? -27.233 -18.290 27.593 1.00 67.50 86 SER A C 1
ATOM 671 O O . SER A 1 86 ? -28.156 -17.608 27.152 1.00 67.50 86 SER A O 1
ATOM 673 N N . ILE A 1 87 ? -25.959 -17.889 27.511 1.00 68.75 87 ILE A N 1
ATOM 674 C CA . ILE A 1 87 ? -25.526 -16.618 26.890 1.00 68.75 87 ILE A CA 1
ATOM 675 C C . ILE A 1 87 ? -26.101 -16.461 25.467 1.00 68.75 87 ILE A C 1
ATOM 677 O O . ILE A 1 87 ? -26.422 -15.362 25.034 1.00 68.75 87 ILE A O 1
ATOM 681 N N . GLU A 1 88 ? -26.264 -17.567 24.738 1.00 67.50 88 GLU A N 1
ATOM 682 C CA . GLU A 1 88 ? -26.825 -17.588 23.380 1.00 67.50 88 GLU A CA 1
ATOM 683 C C . GLU A 1 88 ? -28.307 -17.194 23.345 1.00 67.50 88 GLU A C 1
ATOM 685 O O . GLU A 1 88 ? -28.749 -16.567 22.387 1.00 67.50 88 GLU A O 1
ATOM 690 N N . GLN A 1 89 ? -29.073 -17.536 24.381 1.00 68.69 89 GLN A N 1
ATOM 691 C CA . GLN A 1 89 ? -30.471 -17.120 24.501 1.00 68.69 89 GLN A CA 1
ATOM 692 C C . GLN A 1 89 ? -30.567 -15.627 24.822 1.00 68.69 89 GLN A C 1
ATOM 694 O O . GLN A 1 89 ? -31.339 -14.931 24.175 1.00 68.69 89 GLN A O 1
ATOM 699 N N . LEU A 1 90 ? -29.717 -15.124 25.722 1.00 70.31 90 LEU A N 1
ATOM 700 C CA . LEU A 1 90 ? -29.675 -13.703 26.091 1.00 70.31 90 LEU A CA 1
ATOM 701 C C . LEU A 1 90 ? -29.231 -12.798 24.926 1.00 70.31 90 LEU A C 1
ATOM 703 O O . LEU A 1 90 ? -29.772 -11.713 24.737 1.00 70.31 90 LEU A O 1
ATOM 707 N N . ILE A 1 91 ? -28.299 -13.260 24.085 1.00 69.50 91 ILE A N 1
ATOM 708 C CA . ILE A 1 91 ? -27.904 -12.537 22.862 1.00 69.50 91 ILE A CA 1
ATOM 709 C C . ILE A 1 91 ? -29.055 -12.478 21.843 1.00 69.50 91 ILE A C 1
ATOM 711 O O . ILE A 1 91 ? -29.212 -11.471 21.168 1.00 69.50 91 ILE A O 1
ATOM 715 N N . ASN A 1 92 ? -29.864 -13.535 21.719 1.00 67.06 92 ASN A N 1
ATOM 716 C CA . ASN A 1 92 ? -30.989 -13.557 20.773 1.00 67.06 92 ASN A CA 1
ATOM 717 C C . ASN A 1 92 ? -32.219 -12.776 21.268 1.00 67.06 92 ASN A C 1
ATOM 719 O O . ASN A 1 92 ? -33.050 -12.378 20.455 1.00 67.06 92 ASN A O 1
ATOM 723 N N . GLU A 1 93 ? -32.366 -12.617 22.584 1.00 65.19 93 GLU A N 1
ATOM 724 C CA . GLU A 1 93 ? -33.451 -11.853 23.216 1.00 65.19 93 GLU A CA 1
ATOM 725 C C . GLU A 1 93 ? -33.173 -10.342 23.246 1.00 65.19 93 GLU A C 1
ATOM 727 O O . GLU A 1 93 ? -34.097 -9.564 23.477 1.00 65.19 93 GLU A O 1
ATOM 732 N N . SER A 1 94 ? -31.933 -9.923 22.985 1.00 60.38 94 SER A N 1
ATOM 733 C CA . SER A 1 94 ? -31.511 -8.524 23.034 1.00 60.38 94 SER A CA 1
ATOM 734 C C . SER A 1 94 ? -31.318 -7.912 21.641 1.00 60.38 94 SER A C 1
ATOM 736 O O . SER A 1 94 ? -30.994 -8.596 20.672 1.00 60.38 94 SER A O 1
ATOM 738 N N . ASP A 1 95 ? -31.491 -6.590 21.530 1.00 57.19 95 ASP A N 1
ATOM 739 C CA . ASP A 1 95 ? -31.333 -5.839 20.270 1.00 57.19 95 ASP A CA 1
ATOM 740 C C . ASP A 1 95 ? -29.852 -5.685 19.826 1.00 57.19 95 ASP A C 1
ATOM 742 O O . ASP A 1 95 ? -29.553 -5.020 18.823 1.00 57.19 95 ASP A O 1
ATOM 746 N N . TYR A 1 96 ? -28.899 -6.316 20.529 1.00 57.97 96 TYR A N 1
ATOM 747 C CA . TYR A 1 96 ? -27.462 -6.251 20.238 1.00 57.97 96 TYR A CA 1
ATOM 748 C C . TYR A 1 96 ? -27.072 -7.112 19.026 1.00 57.97 96 TYR A C 1
ATOM 750 O O . TYR A 1 96 ? -26.428 -8.155 19.128 1.00 57.97 96 TYR A O 1
ATOM 758 N N . ASN A 1 97 ? -27.375 -6.616 17.828 1.00 51.81 97 ASN A N 1
ATOM 759 C CA . ASN A 1 97 ? -27.070 -7.270 16.549 1.00 51.81 97 ASN A CA 1
ATOM 760 C C . ASN A 1 97 ? -25.559 -7.378 16.200 1.00 51.81 97 ASN A C 1
ATOM 762 O O . ASN A 1 97 ? -25.210 -7.867 15.124 1.00 51.81 97 ASN A O 1
ATOM 766 N N . GLY A 1 98 ? -24.646 -6.924 17.070 1.00 53.81 98 GLY A N 1
ATOM 767 C CA . GLY A 1 98 ? -23.195 -6.870 16.816 1.00 53.81 98 GLY A CA 1
ATOM 768 C C . GLY A 1 98 ? -22.346 -7.962 17.484 1.00 53.81 98 GLY A C 1
ATOM 769 O O . GLY A 1 98 ? -21.172 -8.132 17.127 1.00 53.81 98 GLY A O 1
ATOM 770 N N . PHE A 1 99 ? -22.900 -8.719 18.439 1.00 62.06 99 PHE A N 1
ATOM 771 C CA . PHE A 1 99 ? -22.121 -9.677 19.224 1.00 62.06 99 PHE A CA 1
ATOM 772 C C . PHE A 1 99 ? -22.070 -11.077 18.620 1.00 62.06 99 PHE A C 1
ATOM 774 O O . PHE A 1 99 ? -23.050 -11.658 18.171 1.00 62.06 99 PHE A O 1
ATOM 781 N N . THR A 1 100 ? -20.883 -11.673 18.694 1.00 61.94 100 THR A N 1
ATOM 782 C CA . THR A 1 100 ? -20.700 -13.120 18.571 1.00 61.94 100 THR A CA 1
ATOM 783 C C . THR A 1 100 ? -20.289 -13.643 19.940 1.00 61.94 100 THR A C 1
ATOM 785 O O . THR A 1 100 ? -19.473 -13.002 20.601 1.00 61.94 100 THR A O 1
ATOM 788 N N . LYS A 1 101 ? -20.770 -14.826 20.343 1.00 64.69 101 LYS A N 1
ATOM 789 C CA . LYS A 1 101 ? -20.406 -15.486 21.615 1.00 64.69 101 LYS A CA 1
ATOM 790 C C . LYS A 1 101 ? -18.904 -15.412 21.932 1.00 64.69 101 LYS A C 1
ATOM 792 O O . LYS A 1 101 ? -18.523 -15.137 23.061 1.00 64.69 101 LYS A O 1
ATOM 797 N N . ALA A 1 102 ? -18.054 -15.583 20.918 1.00 68.00 102 ALA A N 1
ATOM 798 C CA . ALA A 1 102 ? -16.598 -15.531 21.049 1.00 68.00 102 ALA A CA 1
ATOM 799 C C . ALA A 1 102 ? -16.043 -14.176 21.535 1.00 68.00 102 ALA A C 1
ATOM 801 O O . ALA A 1 102 ? -15.019 -14.153 22.210 1.00 68.00 102 ALA A O 1
ATOM 802 N N . LYS A 1 103 ? -16.702 -13.059 21.202 1.00 73.69 103 LYS A N 1
ATOM 803 C CA . LYS A 1 103 ? -16.298 -11.711 21.629 1.00 73.69 103 LYS A CA 1
ATOM 804 C C . LYS A 1 103 ? -16.699 -11.416 23.078 1.00 73.69 103 LYS A C 1
ATOM 806 O O . LYS A 1 103 ? -15.984 -10.695 23.761 1.00 73.69 103 LYS A O 1
ATOM 811 N N . LEU A 1 104 ? -17.813 -11.991 23.535 1.00 76.06 104 LEU A N 1
ATOM 812 C CA . LEU A 1 104 ? -18.397 -11.732 24.855 1.00 76.06 104 LEU A CA 1
ATOM 813 C C . LEU A 1 104 ? -17.877 -12.691 25.943 1.00 76.06 104 LEU A C 1
ATOM 815 O O . LEU A 1 104 ? -17.782 -12.319 27.107 1.00 76.06 104 LEU A O 1
ATOM 819 N N . ASP A 1 105 ? -17.476 -13.908 25.564 1.00 79.00 105 ASP A N 1
ATOM 820 C CA . ASP A 1 105 ? -16.928 -14.939 26.459 1.00 79.00 105 ASP A CA 1
ATOM 821 C C . ASP A 1 105 ? -15.850 -14.450 27.457 1.00 79.00 105 ASP A C 1
ATOM 823 O O . ASP A 1 105 ? -15.959 -14.787 28.640 1.00 79.00 105 ASP A O 1
ATOM 827 N N . PRO A 1 106 ? -14.836 -13.639 27.073 1.00 84.00 106 PRO A N 1
ATOM 828 C CA . PRO A 1 106 ? -13.863 -13.131 28.043 1.00 84.00 106 PRO A CA 1
ATOM 829 C C . PRO A 1 106 ? -14.495 -12.212 29.098 1.00 84.00 106 PRO A C 1
ATOM 831 O O . PRO A 1 106 ? -14.121 -12.297 30.267 1.00 84.00 106 PRO A O 1
ATOM 834 N N . PHE A 1 107 ? -15.481 -11.393 28.721 1.00 82.94 107 PHE A N 1
ATOM 835 C CA . PHE A 1 107 ? -16.182 -10.495 29.643 1.00 82.94 107 PHE A CA 1
ATOM 836 C C . PHE A 1 107 ? -17.100 -11.272 30.584 1.00 82.94 107 PHE A C 1
ATOM 838 O O . PHE A 1 107 ? -17.110 -11.003 31.780 1.00 82.94 107 PHE A O 1
ATOM 845 N N . ILE A 1 108 ? -17.786 -12.310 30.092 1.00 81.25 108 ILE A N 1
ATOM 846 C CA . ILE A 1 108 ? -18.610 -13.181 30.944 1.00 81.25 108 ILE A CA 1
ATOM 847 C C . ILE A 1 108 ? -17.751 -13.986 31.927 1.00 81.25 108 ILE A C 1
ATOM 849 O O . ILE A 1 108 ? -18.133 -14.174 33.082 1.00 81.25 108 ILE A O 1
ATOM 853 N N . LYS A 1 109 ? -16.567 -14.451 31.515 1.00 85.25 109 LYS A N 1
ATOM 854 C CA . LYS A 1 109 ? -15.612 -15.097 32.432 1.00 85.25 109 LYS A CA 1
ATOM 855 C C . LYS A 1 109 ? -15.142 -14.143 33.525 1.00 85.25 109 LYS A C 1
ATOM 857 O O . LYS A 1 109 ? -15.099 -14.544 34.685 1.00 85.25 109 LYS A O 1
ATOM 862 N N . GLN A 1 110 ? -14.832 -12.895 33.173 1.00 83.44 110 GLN A N 1
ATOM 863 C CA . GLN A 1 110 ? -14.498 -11.869 34.162 1.00 83.44 110 GLN A CA 1
ATOM 864 C C . GLN A 1 110 ? -15.676 -11.594 35.101 1.00 83.44 110 GLN A C 1
ATOM 866 O O . GLN A 1 110 ? -15.484 -11.603 36.311 1.00 83.44 110 GLN A O 1
ATOM 871 N N . PHE A 1 111 ? -16.891 -11.442 34.571 1.00 83.62 111 PHE A N 1
ATOM 872 C CA . PHE A 1 111 ? -18.099 -11.243 35.372 1.00 83.62 111 PHE A CA 1
ATOM 873 C C . PHE A 1 111 ? -18.341 -12.394 36.359 1.00 83.62 111 PHE A C 1
ATOM 875 O O . PHE A 1 111 ? -18.588 -12.154 37.536 1.00 83.62 111 PHE A O 1
ATOM 882 N N . ASN A 1 112 ? -18.190 -13.650 35.927 1.00 83.44 112 ASN A N 1
ATOM 883 C CA . ASN A 1 112 ? -18.299 -14.804 36.824 1.00 83.44 112 ASN A CA 1
ATOM 884 C C . ASN A 1 112 ? -17.204 -14.819 37.900 1.00 83.44 112 ASN A C 1
ATOM 886 O O . ASN A 1 112 ? -17.493 -15.143 39.046 1.00 83.44 112 ASN A O 1
ATOM 890 N N . SER A 1 113 ? -15.974 -14.417 37.566 1.00 85.00 113 SER A N 1
ATOM 891 C CA . SER A 1 113 ? -14.905 -14.270 38.561 1.00 85.00 113 SER A CA 1
ATOM 892 C C . SER A 1 113 ? -15.243 -13.206 39.609 1.00 85.00 113 SER A C 1
ATOM 894 O O . SER A 1 113 ? -15.003 -13.425 40.793 1.00 85.00 113 SER A O 1
ATOM 896 N N . VAL A 1 114 ? -15.810 -12.072 39.183 1.00 83.69 114 VAL A N 1
ATOM 897 C CA . VAL A 1 114 ? -16.295 -11.018 40.088 1.00 83.69 114 VAL A CA 1
ATOM 898 C C . VAL A 1 114 ? -17.431 -11.558 40.960 1.00 83.69 114 VAL A C 1
ATOM 900 O O . VAL A 1 114 ? -17.433 -11.340 42.168 1.00 83.69 114 VAL A O 1
ATOM 903 N N . LYS A 1 115 ? -18.357 -12.334 40.385 1.00 81.50 115 LYS A N 1
ATOM 904 C CA . LYS A 1 115 ? -19.456 -12.973 41.121 1.00 81.50 115 LYS A CA 1
ATOM 905 C C . LYS A 1 115 ? -18.957 -13.894 42.229 1.00 81.50 115 LYS A C 1
ATOM 907 O O . LYS A 1 115 ? -19.415 -13.785 43.364 1.00 81.50 115 LYS A O 1
ATOM 912 N N . ASP A 1 116 ? -18.004 -14.767 41.919 1.00 83.12 116 ASP A N 1
ATOM 913 C CA . ASP A 1 116 ? -17.425 -15.692 42.896 1.00 83.12 116 ASP A CA 1
ATOM 914 C C . ASP A 1 116 ? -16.695 -14.938 44.025 1.00 83.12 116 ASP A C 1
ATOM 916 O O . ASP A 1 116 ? -16.764 -15.328 45.196 1.00 83.12 116 ASP A O 1
ATOM 920 N N . GLU A 1 117 ? -16.037 -13.822 43.697 1.00 82.69 117 GLU A N 1
ATOM 921 C CA . GLU A 1 117 ? -15.380 -12.941 44.667 1.00 82.69 117 GLU A CA 1
ATOM 922 C C . GLU A 1 117 ? -16.396 -12.245 45.585 1.00 82.69 117 GLU A C 1
ATOM 924 O O . GLU A 1 117 ? -16.232 -12.296 46.805 1.00 82.69 117 GLU A O 1
ATOM 929 N N . VAL A 1 118 ? -17.488 -11.691 45.041 1.00 80.94 118 VAL A N 1
ATOM 930 C CA . VAL A 1 118 ? -18.586 -11.093 45.827 1.00 80.94 118 VAL A CA 1
ATOM 931 C C . VAL A 1 118 ? -19.215 -12.124 46.767 1.00 80.94 118 VAL A C 1
ATOM 933 O O . VAL A 1 118 ? -19.367 -11.856 47.959 1.00 80.94 118 VAL A O 1
ATOM 936 N N . ILE A 1 119 ? -19.514 -13.334 46.280 1.00 79.31 119 ILE A N 1
ATOM 937 C CA . ILE A 1 119 ? -20.049 -14.423 47.115 1.00 79.31 119 ILE A CA 1
ATOM 938 C C . ILE A 1 119 ? -19.073 -14.761 48.249 1.00 79.31 119 ILE A C 1
ATOM 940 O O . ILE A 1 119 ? -19.488 -14.935 49.396 1.00 79.31 119 ILE A O 1
ATOM 944 N N . THR A 1 120 ? -17.773 -14.816 47.956 1.00 81.81 120 THR A N 1
ATOM 945 C CA . THR A 1 120 ? -16.735 -15.086 48.959 1.00 81.81 120 THR A CA 1
ATOM 946 C C . THR A 1 120 ? -16.649 -13.972 50.006 1.00 81.81 120 THR A C 1
ATOM 948 O O . THR A 1 120 ? -16.469 -14.265 51.189 1.00 81.81 120 THR A O 1
ATOM 951 N N . ILE A 1 121 ? -16.779 -12.707 49.595 1.00 80.00 121 ILE A N 1
ATOM 952 C CA . ILE A 1 121 ? -16.803 -11.547 50.498 1.00 80.00 121 ILE A CA 1
ATOM 953 C C . ILE A 1 121 ? -18.007 -11.641 51.442 1.00 80.00 121 ILE A C 1
ATOM 955 O O . ILE A 1 121 ? -17.836 -11.519 52.654 1.00 80.00 121 ILE A O 1
ATOM 959 N N . ILE A 1 122 ? -19.196 -11.943 50.910 1.00 75.38 122 ILE A N 1
ATOM 960 C CA . ILE A 1 122 ? -20.424 -12.105 51.702 1.00 75.38 122 ILE A CA 1
ATOM 961 C C . ILE A 1 122 ? -20.287 -13.270 52.694 1.00 75.38 122 ILE A C 1
ATOM 963 O O . ILE A 1 122 ? -20.597 -13.113 53.871 1.00 75.38 122 ILE A O 1
ATOM 967 N N . GLN A 1 123 ? -19.774 -14.425 52.259 1.00 74.94 123 GLN A N 1
ATOM 968 C CA . GLN A 1 123 ? -19.594 -15.604 53.120 1.00 74.94 123 GLN A CA 1
ATOM 969 C C . GLN A 1 123 ? -18.580 -15.393 54.250 1.00 74.94 123 GLN A C 1
ATOM 971 O O . GLN A 1 123 ? -18.712 -15.995 55.314 1.00 74.94 123 GLN A O 1
ATOM 976 N N . LYS A 1 124 ? -17.545 -14.579 54.017 1.00 75.12 124 LYS A N 1
ATOM 977 C CA . LYS A 1 124 ? -16.514 -14.259 55.016 1.00 75.12 124 LYS A CA 1
ATOM 978 C C . LYS A 1 124 ? -16.928 -13.145 55.973 1.00 75.12 124 LYS A C 1
ATOM 980 O O . LYS A 1 124 ? -16.189 -12.874 56.916 1.00 75.12 124 LYS A O 1
ATOM 985 N N . HIS A 1 125 ? -18.054 -12.478 55.735 1.00 71.06 125 HIS A N 1
ATOM 986 C CA . HIS A 1 125 ? -18.512 -11.410 56.607 1.00 71.06 125 HIS A CA 1
ATOM 987 C C . HIS A 1 125 ? -18.968 -11.992 57.956 1.00 71.06 125 HIS A C 1
ATOM 989 O O . HIS A 1 125 ? -19.974 -12.687 58.042 1.00 71.06 125 HIS A O 1
ATOM 995 N N . GLU A 1 126 ? -18.218 -11.706 59.024 1.00 57.47 126 GLU A N 1
ATOM 996 C CA . GLU A 1 126 ? -18.471 -12.233 60.378 1.00 57.47 126 GLU A CA 1
ATOM 997 C C . GLU A 1 126 ? -19.567 -11.458 61.151 1.00 57.47 126 GLU A C 1
ATOM 999 O O . GLU A 1 126 ? -19.809 -11.723 62.330 1.00 57.47 126 GLU A O 1
ATOM 1004 N N . GLY A 1 127 ? -20.237 -10.490 60.514 1.00 59.81 127 GLY A N 1
ATOM 1005 C CA . GLY A 1 127 ? -21.317 -9.700 61.111 1.00 59.81 127 GLY A CA 1
ATOM 1006 C C . GLY A 1 127 ? -22.669 -10.424 61.133 1.00 59.81 127 GLY A C 1
ATOM 1007 O O . GLY A 1 127 ? -23.021 -11.155 60.214 1.00 59.81 127 GLY A O 1
ATOM 1008 N N . SER A 1 128 ? -23.471 -10.173 62.174 1.00 55.12 128 SER A N 1
ATOM 1009 C CA . SER A 1 128 ? -24.835 -10.714 62.331 1.00 55.12 128 SER A CA 1
ATOM 1010 C C . SER A 1 128 ? -25.848 -10.173 61.315 1.00 55.12 128 SER A C 1
ATOM 1012 O O . SER A 1 128 ? -26.948 -10.702 61.203 1.00 55.12 128 SER A O 1
ATOM 1014 N N . THR A 1 129 ? -25.499 -9.097 60.611 1.00 62.06 129 THR A N 1
ATOM 1015 C CA . THR A 1 129 ? -26.318 -8.452 59.583 1.00 62.06 129 THR A CA 1
ATOM 1016 C C . THR A 1 129 ? -25.405 -7.983 58.467 1.00 62.06 129 THR A C 1
ATOM 1018 O O . THR A 1 129 ? -24.478 -7.214 58.720 1.00 62.06 129 THR A O 1
ATOM 1021 N N . ILE A 1 130 ? -25.683 -8.434 57.251 1.00 69.19 130 ILE A N 1
ATOM 1022 C CA . ILE A 1 130 ? -24.983 -8.001 56.045 1.00 69.19 130 ILE A CA 1
ATOM 1023 C C . ILE A 1 130 ? -25.413 -6.545 55.742 1.00 69.19 130 ILE A C 1
ATOM 1025 O O . ILE A 1 130 ? -26.618 -6.280 55.746 1.00 69.19 130 ILE A O 1
ATOM 1029 N N . PRO A 1 131 ? -24.481 -5.589 55.555 1.00 70.69 131 PRO A N 1
ATOM 1030 C CA . PRO A 1 131 ? -24.812 -4.201 55.217 1.00 70.69 131 PRO A CA 1
ATOM 1031 C C . PRO A 1 131 ? -25.634 -4.063 53.931 1.00 70.69 131 PRO A C 1
ATOM 1033 O O . PRO A 1 131 ? -25.501 -4.861 53.016 1.00 70.69 131 PRO A O 1
ATOM 1036 N N . GLY A 1 132 ? -26.482 -3.041 53.836 1.00 65.56 132 GLY A N 1
ATOM 1037 C CA . GLY A 1 132 ? -27.283 -2.811 52.626 1.00 65.56 132 GLY A CA 1
ATOM 1038 C C . GLY A 1 132 ? -26.499 -2.201 51.460 1.00 65.56 132 GLY A C 1
ATOM 1039 O O . GLY A 1 132 ? -26.945 -2.317 50.327 1.00 65.56 132 GLY A O 1
ATOM 1040 N N . ASP A 1 133 ? -25.359 -1.567 51.737 1.00 72.25 133 ASP A N 1
ATOM 1041 C CA . ASP A 1 133 ? -24.479 -0.954 50.740 1.00 72.25 133 ASP A CA 1
ATOM 1042 C C . ASP A 1 133 ? -23.189 -1.776 50.615 1.00 72.25 133 ASP A C 1
ATOM 1044 O O . ASP A 1 133 ? -22.608 -2.217 51.614 1.00 72.25 133 ASP A O 1
ATOM 1048 N N . PHE A 1 134 ? -22.734 -1.985 49.383 1.00 73.44 134 PHE A N 1
ATOM 1049 C CA . PHE A 1 134 ? -21.491 -2.689 49.101 1.00 73.44 134 PHE A CA 1
ATOM 1050 C C . PHE A 1 134 ? -20.269 -1.935 49.653 1.00 73.44 134 PHE A C 1
ATOM 1052 O O . PHE A 1 134 ? -19.333 -2.561 50.161 1.00 73.44 134 PHE A O 1
ATOM 1059 N N . ASP A 1 135 ? -20.293 -0.597 49.639 1.00 75.44 135 ASP A N 1
ATOM 1060 C CA . ASP A 1 135 ? -19.191 0.225 50.159 1.00 75.44 135 ASP A CA 1
ATOM 1061 C C . ASP A 1 135 ? -18.990 0.042 51.676 1.00 75.44 135 ASP A C 1
ATOM 1063 O O . ASP A 1 135 ? -17.859 0.094 52.175 1.00 75.44 135 ASP A O 1
ATOM 1067 N N . ASP A 1 136 ? -20.057 -0.286 52.407 1.00 71.75 136 ASP A N 1
ATOM 1068 C CA . ASP A 1 136 ? -20.006 -0.563 53.845 1.00 71.75 136 ASP A CA 1
ATOM 1069 C C . ASP A 1 136 ? -19.306 -1.895 54.170 1.00 71.75 136 ASP A C 1
ATOM 1071 O O . ASP A 1 136 ? -18.829 -2.084 55.289 1.00 71.75 136 ASP A O 1
ATOM 1075 N N . ILE A 1 137 ? -19.184 -2.811 53.203 1.00 71.12 137 ILE A N 1
ATOM 1076 C CA . ILE A 1 137 ? -18.491 -4.100 53.375 1.00 71.12 137 ILE A CA 1
ATOM 1077 C C . ILE A 1 137 ? -17.001 -4.002 53.051 1.00 71.12 137 ILE A C 1
ATOM 1079 O O . ILE A 1 137 ? -16.186 -4.712 53.644 1.00 71.12 137 ILE A O 1
ATOM 1083 N N . ILE A 1 138 ? -16.625 -3.120 52.128 1.00 71.81 138 ILE A N 1
ATOM 1084 C CA . ILE A 1 138 ? -15.242 -2.994 51.642 1.00 71.81 138 ILE A CA 1
ATOM 1085 C C . ILE A 1 138 ? -14.414 -2.028 52.499 1.00 71.81 138 ILE A C 1
ATOM 1087 O O . ILE A 1 138 ? -13.204 -1.895 52.288 1.00 71.81 138 ILE A O 1
ATOM 1091 N N . THR A 1 139 ? -15.021 -1.346 53.479 1.00 55.16 139 THR A N 1
ATOM 1092 C CA . THR A 1 139 ? -14.348 -0.362 54.341 1.00 55.16 139 THR A CA 1
ATOM 1093 C C . THR A 1 139 ? -13.205 -0.987 55.154 1.00 55.16 139 THR A C 1
ATOM 1095 O O . THR A 1 139 ? -13.337 -1.357 56.316 1.00 55.16 139 THR A O 1
ATOM 1098 N N . GLY A 1 140 ? -12.024 -1.066 54.535 1.00 50.22 140 GLY A N 1
ATOM 1099 C CA . GLY A 1 140 ? -10.791 -1.533 55.163 1.00 50.22 140 GLY A CA 1
ATOM 1100 C C . GLY A 1 140 ? -10.004 -2.586 54.379 1.00 50.22 140 GLY A C 1
ATOM 1101 O O . GLY A 1 140 ? -9.670 -3.617 54.949 1.00 50.22 140 GLY A O 1
ATOM 1102 N N . LYS A 1 141 ? -9.598 -2.284 53.135 1.00 50.28 141 LYS A N 1
ATOM 1103 C CA . LYS A 1 141 ? -8.574 -3.027 52.359 1.00 50.28 141 LYS A CA 1
ATOM 1104 C C . LYS A 1 141 ? -8.960 -4.444 51.901 1.00 50.28 141 LYS A C 1
ATOM 1106 O O . LYS A 1 141 ? -8.237 -5.403 52.170 1.00 50.28 141 LYS A O 1
ATOM 1111 N N . SER A 1 142 ? -10.036 -4.582 51.138 1.00 56.97 142 SER A N 1
ATOM 1112 C CA . SER A 1 142 ? -10.121 -5.703 50.194 1.00 56.97 142 SER A CA 1
ATOM 1113 C C . SER A 1 142 ? -9.323 -5.323 48.943 1.00 56.97 142 SER A C 1
ATOM 1115 O O . SER A 1 142 ? -9.660 -4.338 48.288 1.00 56.97 142 SER A O 1
ATOM 1117 N N . ASP A 1 143 ? -8.266 -6.070 48.613 1.00 61.44 143 ASP A N 1
ATOM 1118 C CA . ASP A 1 143 ? -7.682 -6.016 47.268 1.00 61.44 143 ASP A CA 1
ATOM 1119 C C . ASP A 1 143 ? -8.693 -6.676 46.324 1.00 61.44 143 ASP A C 1
ATOM 1121 O O . ASP A 1 143 ? -8.711 -7.899 46.190 1.00 61.44 143 ASP A O 1
ATOM 1125 N N . LEU A 1 144 ? -9.594 -5.875 45.744 1.00 72.88 144 LEU A N 1
ATOM 1126 C CA . LEU A 1 144 ? -10.480 -6.349 44.683 1.00 72.88 144 LEU A CA 1
ATOM 1127 C C . LEU A 1 144 ? -9.616 -6.807 43.513 1.00 72.88 144 LEU A C 1
ATOM 1129 O O . LEU A 1 144 ? -8.704 -6.091 43.092 1.00 72.88 144 LEU A O 1
ATOM 1133 N N . SER A 1 145 ? -9.930 -7.972 42.957 1.00 76.06 145 SER A N 1
ATOM 1134 C CA . SER A 1 145 ? -9.175 -8.509 41.824 1.00 76.06 145 SER A CA 1
ATOM 1135 C C . SER A 1 145 ? -9.265 -7.602 40.587 1.00 76.06 145 SER A C 1
ATOM 1137 O O . SER A 1 145 ? -8.296 -7.508 39.837 1.00 76.06 145 SER A O 1
ATOM 1139 N N . ASN A 1 146 ? -10.391 -6.898 40.395 1.00 75.94 146 ASN A N 1
ATOM 1140 C CA . ASN A 1 146 ? -10.614 -5.965 39.283 1.00 75.94 146 ASN A CA 1
ATOM 1141 C C . ASN A 1 146 ? -11.220 -4.625 39.762 1.00 75.94 146 ASN A C 1
ATOM 1143 O O . ASN A 1 146 ? -12.421 -4.403 39.601 1.00 75.94 146 ASN A O 1
ATOM 1147 N N . PRO A 1 147 ? -10.423 -3.695 40.320 1.00 74.56 147 PRO A N 1
ATOM 1148 C CA . PRO A 1 147 ? -10.944 -2.451 40.899 1.00 74.56 147 PRO A CA 1
ATOM 1149 C C . PRO A 1 147 ? -11.650 -1.544 39.875 1.00 74.56 147 PRO A C 1
ATOM 1151 O O . PRO A 1 147 ? -12.609 -0.857 40.222 1.00 74.56 147 PRO A O 1
ATOM 1154 N N . ASP A 1 148 ? -11.245 -1.595 38.603 1.00 74.25 148 ASP A N 1
ATOM 1155 C CA . ASP A 1 148 ? -11.844 -0.807 37.514 1.00 74.25 148 ASP A CA 1
ATOM 1156 C C . ASP A 1 148 ? -13.289 -1.234 37.178 1.00 74.25 148 ASP A C 1
ATOM 1158 O O . ASP A 1 148 ? -14.006 -0.518 36.481 1.00 74.25 148 ASP A O 1
ATOM 1162 N N . LYS A 1 149 ? -13.743 -2.389 37.688 1.00 78.88 149 LYS A N 1
ATOM 1163 C CA . LYS A 1 149 ? -15.093 -2.940 37.483 1.00 78.88 149 LYS A CA 1
ATOM 1164 C C . LYS A 1 149 ? -15.989 -2.804 38.719 1.00 78.88 149 LYS A C 1
ATOM 1166 O O . LYS A 1 149 ? -16.904 -3.605 38.885 1.00 78.88 149 LYS A O 1
ATOM 1171 N N . LYS A 1 150 ? -15.764 -1.799 39.580 1.00 79.00 150 LYS A N 1
ATOM 1172 C CA . LYS A 1 150 ? -16.551 -1.559 40.814 1.00 79.00 150 LYS A CA 1
ATOM 1173 C C . LYS A 1 150 ? -18.070 -1.648 40.595 1.00 79.00 150 LYS A C 1
ATOM 1175 O O . LYS A 1 150 ? -18.753 -2.301 41.375 1.00 79.00 150 LYS A O 1
ATOM 1180 N N . SER A 1 151 ? -18.569 -1.086 39.494 1.00 78.12 151 SER A N 1
ATOM 1181 C CA . SER A 1 151 ? -19.990 -1.133 39.124 1.00 78.12 151 SER A CA 1
ATOM 1182 C C . SER A 1 151 ? -20.539 -2.556 38.995 1.00 78.12 151 SER A C 1
ATOM 1184 O O . SER A 1 151 ? -21.677 -2.809 39.366 1.00 78.12 151 SER A O 1
ATOM 1186 N N . TRP A 1 152 ? -19.743 -3.515 38.516 1.00 81.25 152 TRP A N 1
ATOM 1187 C CA . TRP A 1 152 ? -20.164 -4.915 38.445 1.00 81.25 152 TRP A CA 1
ATOM 1188 C C . TRP A 1 152 ? -20.257 -5.554 39.827 1.00 81.25 152 TRP A C 1
ATOM 1190 O O . TRP A 1 152 ? -21.179 -6.327 40.069 1.00 81.25 152 TRP A O 1
ATOM 1200 N N . TYR A 1 153 ? -19.328 -5.231 40.732 1.00 80.00 153 TYR A N 1
ATOM 1201 C CA . TYR A 1 153 ? -19.396 -5.725 42.105 1.00 80.00 153 TYR A CA 1
ATOM 1202 C C . TYR A 1 153 ? -20.655 -5.211 42.813 1.00 80.00 153 TYR A C 1
ATOM 1204 O O . TYR A 1 153 ? -21.347 -6.009 43.436 1.00 80.00 153 TYR A O 1
ATOM 1212 N N . GLU A 1 154 ? -20.977 -3.922 42.662 1.00 79.88 154 GLU A N 1
ATOM 1213 C CA . GLU A 1 154 ? -22.200 -3.307 43.203 1.00 79.88 154 GLU A CA 1
ATOM 1214 C C . GLU A 1 154 ? -23.462 -3.976 42.630 1.00 79.88 154 GLU A C 1
ATOM 1216 O O . GLU A 1 154 ? -24.317 -4.423 43.390 1.00 79.88 154 GLU A O 1
ATOM 1221 N N . LEU A 1 155 ? -23.535 -4.158 41.303 1.00 81.31 155 LEU A N 1
ATOM 1222 C CA . LEU A 1 155 ? -24.666 -4.828 40.643 1.00 81.31 155 LEU A CA 1
ATOM 1223 C C . LEU A 1 155 ? -24.882 -6.259 41.150 1.00 81.31 155 LEU A C 1
ATOM 1225 O O . LEU A 1 155 ? -26.007 -6.661 41.444 1.00 81.31 155 LEU A O 1
ATOM 1229 N N . ILE A 1 156 ? -23.810 -7.050 41.247 1.00 81.06 156 ILE A N 1
ATOM 1230 C CA . ILE A 1 156 ? -23.907 -8.430 41.736 1.00 81.06 156 ILE A CA 1
ATOM 1231 C C . ILE A 1 156 ? -24.307 -8.438 43.210 1.00 81.06 156 ILE A C 1
ATOM 1233 O O . ILE A 1 156 ? -25.141 -9.249 43.614 1.00 81.06 156 ILE A O 1
ATOM 1237 N N . TYR A 1 157 ? -23.715 -7.551 44.008 1.00 80.06 157 TYR A N 1
ATOM 1238 C CA . TYR A 1 157 ? -23.999 -7.442 45.428 1.00 80.06 157 TYR A CA 1
ATOM 1239 C C . TYR A 1 157 ? -25.476 -7.139 45.686 1.00 80.06 157 TYR A C 1
ATOM 1241 O O . TYR A 1 157 ? -26.108 -7.852 46.462 1.00 80.06 157 TYR A O 1
ATOM 1249 N N . ASP A 1 158 ? -26.043 -6.166 44.973 1.00 82.00 158 ASP A N 1
ATOM 1250 C CA . ASP A 1 158 ? -27.453 -5.794 45.083 1.00 82.00 158 ASP A CA 1
ATOM 1251 C C . ASP A 1 158 ? -28.384 -6.963 44.754 1.00 82.00 158 ASP A C 1
ATOM 1253 O O . ASP A 1 158 ? -29.335 -7.231 45.495 1.00 82.00 158 ASP A O 1
ATOM 1257 N N . VAL A 1 159 ? -28.102 -7.705 43.676 1.00 80.31 159 VAL A N 1
ATOM 1258 C CA . VAL A 1 159 ? -28.897 -8.886 43.307 1.00 80.31 159 VAL A CA 1
ATOM 1259 C C . VAL A 1 159 ? -28.796 -9.969 44.374 1.00 80.31 159 VAL A C 1
ATOM 1261 O O . VAL A 1 159 ? -29.816 -10.540 44.765 1.00 80.31 159 VAL A O 1
ATOM 1264 N N . VAL A 1 160 ? -27.594 -10.261 44.876 1.00 78.75 160 VAL A N 1
ATOM 1265 C CA . VAL A 1 160 ? -27.409 -11.282 45.915 1.00 78.75 160 VAL A CA 1
ATOM 1266 C C . VAL A 1 160 ? -28.095 -10.856 47.214 1.00 78.75 160 VAL A C 1
ATOM 1268 O O . VAL A 1 160 ? -28.832 -11.654 47.789 1.00 78.75 160 VAL A O 1
ATOM 1271 N N . TYR A 1 161 ? -27.921 -9.605 47.643 1.00 76.56 161 TYR A N 1
ATOM 1272 C CA . TYR A 1 161 ? -28.497 -9.058 48.871 1.00 76.56 161 TYR A CA 1
ATOM 1273 C C . TYR A 1 161 ? -30.030 -9.071 48.847 1.00 76.56 161 TYR A C 1
ATOM 1275 O O . TYR A 1 161 ? -30.652 -9.570 49.786 1.00 76.56 161 TYR A O 1
ATOM 1283 N N . LYS A 1 162 ? -30.649 -8.617 47.745 1.00 79.12 162 LYS A N 1
ATOM 1284 C CA . LYS A 1 162 ? -32.112 -8.655 47.550 1.00 79.12 162 LYS A CA 1
ATOM 1285 C C . LYS A 1 162 ? -32.691 -10.078 47.609 1.00 79.12 162 LYS A C 1
ATOM 1287 O O . LYS A 1 162 ? -33.868 -10.235 47.922 1.00 79.12 162 LYS A O 1
ATOM 1292 N N . ASN A 1 163 ? -31.885 -11.101 47.313 1.00 73.69 163 ASN A N 1
ATOM 1293 C CA . ASN A 1 163 ? -32.299 -12.507 47.282 1.00 73.69 163 ASN A CA 1
ATOM 1294 C C . ASN A 1 163 ? -31.857 -13.323 48.513 1.00 73.69 163 ASN A C 1
ATOM 1296 O O . ASN A 1 163 ? -32.096 -14.534 48.561 1.00 73.69 163 ASN A O 1
ATOM 1300 N N . LEU A 1 164 ? -31.243 -12.700 49.526 1.00 72.62 164 LEU A N 1
ATOM 1301 C CA . LEU A 1 164 ? -30.966 -13.374 50.793 1.00 72.62 164 LEU A CA 1
ATOM 1302 C C . LEU A 1 164 ? -32.283 -13.681 51.530 1.00 72.62 164 LEU A C 1
ATOM 1304 O O . LEU A 1 164 ? -33.186 -12.842 51.568 1.00 72.62 164 LEU A O 1
ATOM 1308 N N . PRO A 1 165 ? -32.423 -14.867 52.150 1.00 60.53 165 PRO A N 1
ATOM 1309 C CA . PRO A 1 165 ? -33.595 -15.168 52.957 1.00 60.53 165 PRO A CA 1
ATOM 1310 C C . PRO A 1 165 ? -33.637 -14.215 54.158 1.00 60.53 165 PRO A C 1
ATOM 1312 O O . PRO A 1 165 ? -32.789 -14.300 55.042 1.00 60.53 165 PRO A O 1
ATOM 1315 N N . GLU A 1 166 ? -34.619 -13.307 54.199 1.00 56.31 166 GLU A N 1
ATOM 1316 C CA . GLU A 1 166 ? -34.856 -12.455 55.369 1.00 56.31 166 GLU A CA 1
ATOM 1317 C C . GLU A 1 166 ? -35.044 -13.342 56.614 1.00 56.31 166 GLU A C 1
ATOM 1319 O O . GLU A 1 166 ? -36.094 -13.973 56.789 1.00 56.31 166 GLU A O 1
ATOM 1324 N N . GLU A 1 167 ? -34.077 -13.353 57.536 1.00 43.31 167 GLU A N 1
ATOM 1325 C CA . GLU A 1 167 ? -34.372 -13.684 58.929 1.00 43.31 167 GLU A CA 1
ATOM 1326 C C . GLU A 1 167 ? -35.245 -12.557 59.478 1.00 43.31 167 GLU A C 1
ATOM 1328 O O . GLU A 1 167 ? -34.762 -11.578 60.039 1.00 43.31 167 GLU A O 1
ATOM 1333 N N . LYS A 1 168 ? -36.560 -12.654 59.261 1.00 40.16 168 LYS A N 1
ATOM 1334 C CA . LYS A 1 168 ? -37.521 -11.693 59.800 1.00 40.16 168 LYS A CA 1
ATOM 1335 C C . LYS A 1 168 ? -37.406 -11.708 61.326 1.00 40.16 168 LYS A C 1
ATOM 1337 O O . LYS A 1 168 ? -37.818 -12.705 61.931 1.00 40.16 168 LYS A O 1
ATOM 1342 N N . PRO A 1 169 ? -36.927 -10.637 61.990 1.00 39.56 169 PRO A N 1
ATOM 1343 C CA . PRO A 1 169 ? -37.081 -10.552 63.429 1.00 39.56 169 PRO A CA 1
ATOM 1344 C C . PRO A 1 169 ? -38.584 -10.571 63.712 1.00 39.56 169 PRO A C 1
ATOM 1346 O O . PRO A 1 169 ? -39.347 -9.775 63.162 1.00 39.56 169 PRO A O 1
ATOM 1349 N N . ALA A 1 170 ? -39.027 -11.527 64.529 1.00 38.25 170 ALA A N 1
ATOM 1350 C CA . ALA A 1 170 ? -40.417 -11.632 64.943 1.00 38.25 170 ALA A CA 1
ATOM 1351 C C . ALA A 1 170 ? -40.828 -10.317 65.622 1.00 38.25 170 ALA A C 1
ATOM 1353 O O . ALA A 1 170 ? -40.475 -10.050 66.774 1.00 38.25 170 ALA A O 1
ATOM 1354 N N . ASN A 1 171 ? -41.543 -9.468 64.883 1.00 40.81 171 ASN A N 1
ATOM 1355 C CA . ASN A 1 171 ? -41.965 -8.163 65.359 1.00 40.81 171 ASN A CA 1
ATOM 1356 C C . ASN A 1 171 ? -42.952 -8.379 66.518 1.00 40.81 171 ASN A C 1
ATOM 1358 O O . ASN A 1 171 ? -44.063 -8.870 66.327 1.00 40.81 171 ASN A O 1
ATOM 1362 N N . ARG A 1 172 ? -42.534 -8.054 67.748 1.00 43.84 172 ARG A N 1
ATOM 1363 C CA . ARG A 1 172 ? -43.322 -8.277 68.980 1.00 43.84 172 ARG A CA 1
ATOM 1364 C C . ARG A 1 172 ? -44.543 -7.350 69.087 1.00 43.84 172 ARG A C 1
ATOM 1366 O O . ARG A 1 172 ? -45.377 -7.531 69.968 1.00 43.84 172 ARG A O 1
ATOM 1373 N N . PHE A 1 173 ? -44.651 -6.377 68.185 1.00 46.66 173 PHE A N 1
ATOM 1374 C CA . PHE A 1 173 ? -45.785 -5.479 68.017 1.00 46.66 173 PHE A CA 1
ATOM 1375 C C . PHE A 1 173 ? -46.208 -5.520 66.546 1.00 46.66 173 PHE A C 1
ATOM 1377 O O . PHE A 1 173 ? -45.416 -5.182 65.673 1.00 46.66 173 PHE A O 1
ATOM 1384 N N . GLY A 1 174 ? -47.436 -5.973 66.278 1.00 35.97 174 GLY A N 1
ATOM 1385 C CA . GLY A 1 174 ? -47.977 -6.270 64.944 1.00 35.97 174 GLY A CA 1
ATOM 1386 C C . GLY A 1 174 ? -48.224 -5.060 64.037 1.00 35.97 174 GLY A C 1
ATOM 1387 O O . GLY A 1 174 ? -49.319 -4.917 63.501 1.00 35.97 174 GLY A O 1
ATOM 1388 N N . ILE A 1 175 ? -47.228 -4.194 63.858 1.00 42.03 175 ILE A N 1
ATOM 1389 C CA . ILE A 1 175 ? -47.235 -3.161 62.825 1.00 42.03 175 ILE A CA 1
ATOM 1390 C C . ILE A 1 175 ? -46.624 -3.786 61.560 1.00 42.03 175 ILE A C 1
ATOM 1392 O O . ILE A 1 175 ? -45.473 -4.234 61.611 1.00 42.03 175 ILE A O 1
ATOM 1396 N N . PRO A 1 176 ? -47.367 -3.865 60.441 1.00 38.16 176 PRO A N 1
ATOM 1397 C CA . PRO A 1 176 ? -46.808 -4.337 59.185 1.00 38.16 176 PRO A CA 1
ATOM 1398 C C . PRO A 1 176 ? -45.683 -3.393 58.755 1.00 38.16 176 PRO A C 1
ATOM 1400 O O . PRO A 1 176 ? -45.897 -2.187 58.624 1.00 38.16 176 PRO A O 1
ATOM 1403 N N . HIS A 1 177 ? -44.484 -3.943 58.547 1.00 41.28 177 HIS A N 1
ATOM 1404 C CA . HIS A 1 177 ? -43.401 -3.221 57.890 1.00 41.28 177 HIS A CA 1
ATOM 1405 C C . HIS A 1 177 ? -43.854 -2.925 56.460 1.00 41.28 177 HIS A C 1
ATOM 1407 O O . HIS A 1 177 ? -44.038 -3.836 55.657 1.00 41.28 177 HIS A O 1
ATOM 1413 N N . PHE A 1 178 ? -44.097 -1.652 56.166 1.00 36.59 178 PHE A N 1
ATOM 1414 C CA . PHE A 1 178 ? -44.346 -1.199 54.809 1.00 36.59 178 PHE A CA 1
ATOM 1415 C C . PHE A 1 178 ? -42.986 -1.091 54.116 1.00 36.59 178 PHE A C 1
ATOM 1417 O O . PHE A 1 178 ? -42.282 -0.100 54.294 1.00 36.59 178 PHE A O 1
ATOM 1424 N N . THR A 1 179 ? -42.584 -2.131 53.389 1.00 39.41 179 THR A N 1
ATOM 1425 C CA . THR A 1 179 ? -41.533 -2.009 52.379 1.00 39.41 179 THR A CA 1
ATOM 1426 C C . THR A 1 179 ? -42.172 -1.336 51.163 1.00 39.41 179 THR A C 1
ATOM 1428 O O . THR A 1 179 ? -43.091 -1.903 50.565 1.00 39.41 179 THR A O 1
ATOM 1431 N N . PRO A 1 180 ? -41.801 -0.087 50.827 1.00 34.25 180 PRO A N 1
ATOM 1432 C CA . PRO A 1 180 ? -42.294 0.522 49.603 1.00 34.25 180 PRO A CA 1
ATOM 1433 C C . PRO A 1 180 ? -41.835 -0.329 48.407 1.00 34.25 180 PRO A C 1
ATOM 1435 O O . PRO A 1 180 ? -40.720 -0.853 48.437 1.00 34.25 180 PRO A O 1
ATOM 1438 N N . PRO A 1 181 ? -42.666 -0.487 47.363 1.00 33.72 181 PRO A N 1
ATOM 1439 C CA . PRO A 1 181 ? -42.236 -1.153 46.142 1.00 33.72 181 PRO A CA 1
ATOM 1440 C C . PRO A 1 181 ? -41.036 -0.395 45.564 1.00 33.72 181 PRO A C 1
ATOM 1442 O O . PRO A 1 181 ? -41.132 0.802 45.282 1.00 33.72 181 PRO A O 1
ATOM 1445 N N . SER A 1 182 ? -39.902 -1.080 45.416 1.00 40.38 182 SER A N 1
ATOM 1446 C CA . SER A 1 182 ? -38.769 -0.575 44.651 1.00 40.38 182 SER A CA 1
ATOM 1447 C C . SER A 1 182 ? -39.189 -0.534 43.186 1.00 40.38 182 SER A C 1
ATOM 1449 O O . SER A 1 182 ? -39.397 -1.569 42.558 1.00 40.38 182 SER A O 1
ATOM 1451 N N . PHE A 1 183 ? -39.388 0.667 42.656 1.00 34.22 183 PHE A N 1
ATOM 1452 C CA . PHE A 1 183 ? -39.501 0.853 41.218 1.00 34.22 183 PHE A CA 1
ATOM 1453 C C . PHE A 1 183 ? -38.093 0.731 40.632 1.00 34.22 183 PHE A C 1
ATOM 1455 O O . PHE A 1 183 ? -37.306 1.669 40.757 1.00 34.22 183 PHE A O 1
ATOM 1462 N N . ASP A 1 184 ? -37.786 -0.412 40.014 1.00 37.94 184 ASP A N 1
ATOM 1463 C CA . ASP A 1 184 ? -36.649 -0.527 39.100 1.00 37.94 184 ASP A CA 1
ATOM 1464 C C . ASP A 1 184 ? -36.970 0.320 37.872 1.00 37.94 184 ASP A C 1
ATOM 1466 O O . ASP A 1 184 ? -37.690 -0.080 36.954 1.00 37.94 184 ASP A O 1
ATOM 1470 N N . PHE A 1 185 ? -36.500 1.564 37.897 1.00 35.75 185 PHE A N 1
ATOM 1471 C CA . PHE A 1 185 ? -36.432 2.345 36.680 1.00 35.75 185 PHE A CA 1
ATOM 1472 C C . PHE A 1 185 ? -35.324 1.723 35.828 1.00 35.75 185 PHE A C 1
ATOM 1474 O O . PHE A 1 185 ? -34.197 1.630 36.318 1.00 35.75 185 PHE A O 1
ATOM 1481 N N . PRO A 1 186 ? -35.600 1.317 34.572 1.00 44.25 186 PRO A N 1
ATOM 1482 C CA . PRO A 1 186 ? -34.526 0.940 33.666 1.00 44.25 186 PRO A CA 1
ATOM 1483 C C . PRO A 1 186 ? -33.535 2.101 33.640 1.00 44.25 186 PRO A C 1
ATOM 1485 O O . PRO A 1 186 ? -33.960 3.259 33.603 1.00 44.25 186 PRO A O 1
ATOM 1488 N N . ALA A 1 187 ? -32.239 1.810 33.730 1.00 50.56 187 ALA A N 1
ATOM 1489 C CA . ALA A 1 187 ? -31.200 2.827 33.725 1.00 50.56 187 ALA A CA 1
ATOM 1490 C C . ALA A 1 187 ? -31.293 3.636 32.418 1.00 50.56 187 ALA A C 1
ATOM 1492 O O . ALA A 1 187 ? -30.764 3.251 31.378 1.00 50.56 187 ALA A O 1
ATOM 1493 N N . ILE A 1 188 ? -32.028 4.752 32.439 1.00 50.72 18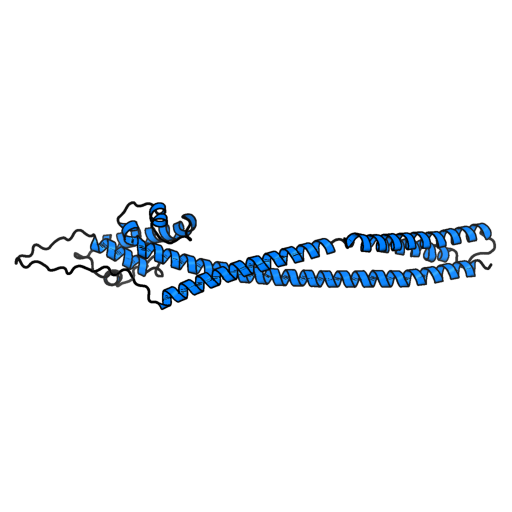8 ILE A N 1
ATOM 1494 C CA . ILE A 1 188 ? -32.127 5.654 31.297 1.00 50.72 188 ILE A CA 1
ATOM 1495 C C . ILE A 1 188 ? -30.777 6.351 31.220 1.00 50.72 188 ILE A C 1
ATOM 1497 O O . ILE A 1 188 ? -30.532 7.320 31.944 1.00 50.72 188 ILE A O 1
ATOM 1501 N N . LYS A 1 189 ? -29.895 5.842 30.355 1.00 58.03 189 LYS A N 1
ATOM 1502 C CA . LYS A 1 189 ? -28.611 6.485 30.088 1.00 58.03 189 LYS A CA 1
ATOM 1503 C C . LYS A 1 189 ? -28.840 7.961 29.741 1.00 58.03 189 LYS A C 1
ATOM 1505 O O . LYS A 1 189 ? -29.726 8.268 28.928 1.00 58.03 189 LYS A O 1
ATOM 1510 N N . PRO A 1 190 ? -28.084 8.899 30.335 1.00 65.69 190 PRO A N 1
ATOM 1511 C CA . PRO A 1 190 ? -28.197 10.309 30.001 1.00 65.69 190 PRO A CA 1
ATOM 1512 C C . PRO A 1 190 ? -27.999 10.510 28.494 1.00 65.69 190 PRO A C 1
ATOM 1514 O O . PRO A 1 190 ? -27.160 9.867 27.869 1.00 65.69 190 PRO A O 1
ATOM 1517 N N . ALA A 1 191 ? -28.750 11.435 27.890 1.00 65.38 191 ALA A N 1
ATOM 1518 C CA . ALA A 1 191 ? -28.751 11.649 26.435 1.00 65.38 191 ALA A CA 1
ATOM 1519 C C . ALA A 1 191 ? -27.348 11.877 25.819 1.00 65.38 191 ALA A C 1
ATOM 1521 O O . ALA A 1 191 ? -27.149 11.620 24.633 1.00 65.38 191 ALA A O 1
ATOM 1522 N N . GLY A 1 192 ? -26.376 12.335 26.619 1.00 70.25 192 GLY A N 1
ATOM 1523 C CA . GLY A 1 192 ? -24.978 12.485 26.210 1.00 70.25 192 GLY A CA 1
ATOM 1524 C C . GLY A 1 192 ? -24.230 11.164 25.981 1.00 70.25 192 GLY A C 1
ATOM 1525 O O . GLY A 1 192 ? -23.384 11.109 25.093 1.00 70.25 192 GLY A O 1
ATOM 1526 N N . GLU A 1 193 ? -24.560 10.092 26.706 1.00 71.12 193 GLU A N 1
ATOM 1527 C CA . GLU A 1 193 ? -23.924 8.774 26.540 1.00 71.12 193 GLU A CA 1
ATOM 1528 C C . GLU A 1 193 ? -24.333 8.118 25.219 1.00 71.12 193 GLU A C 1
ATOM 1530 O O . GLU A 1 193 ? -23.474 7.686 24.457 1.00 71.12 193 GLU A O 1
ATOM 1535 N N . TYR A 1 194 ? -25.619 8.172 24.857 1.00 73.81 194 TYR A N 1
ATOM 1536 C CA . TYR A 1 194 ? -26.093 7.694 23.549 1.00 73.81 194 TYR A CA 1
ATOM 1537 C C . TYR A 1 194 ? -25.461 8.427 22.363 1.00 73.81 194 TYR A C 1
ATOM 1539 O O . TYR A 1 194 ? -25.354 7.874 21.264 1.00 73.81 194 TYR A O 1
ATOM 1547 N N . GLN A 1 195 ? -25.117 9.703 22.545 1.00 77.81 195 GLN A N 1
ATOM 1548 C CA . GLN A 1 195 ? -24.446 10.481 21.512 1.00 77.81 195 GLN A CA 1
ATOM 1549 C C . GLN A 1 195 ? -22.977 10.067 21.400 1.00 77.81 195 GLN A C 1
ATOM 1551 O O . GLN A 1 195 ? -22.520 9.780 20.297 1.00 77.81 195 GLN A O 1
ATOM 1556 N N . ARG A 1 196 ? -22.280 9.948 22.538 1.00 83.25 196 ARG A N 1
ATOM 1557 C CA . ARG A 1 196 ? -20.891 9.479 22.604 1.00 83.25 196 ARG A CA 1
ATOM 1558 C C . ARG A 1 196 ? -20.724 8.100 21.968 1.00 83.25 196 ARG A C 1
ATOM 1560 O O . ARG A 1 196 ? -19.849 7.937 21.123 1.00 83.25 196 ARG A O 1
ATOM 1567 N N . TYR A 1 197 ? -21.596 7.156 22.309 1.00 82.19 197 TYR A N 1
ATOM 1568 C CA . TYR A 1 197 ? -21.587 5.813 21.736 1.00 82.19 197 TYR A CA 1
ATOM 1569 C C . TYR A 1 197 ? -21.744 5.842 20.210 1.00 82.19 197 TYR A C 1
ATOM 1571 O O . TYR A 1 197 ? -20.943 5.274 19.470 1.00 82.19 197 TYR A O 1
ATOM 1579 N N . ARG A 1 198 ? -22.741 6.585 19.706 1.00 84.19 198 ARG A N 1
ATOM 1580 C CA . ARG A 1 198 ? -22.954 6.736 18.257 1.00 84.19 198 ARG A CA 1
ATOM 1581 C C . ARG A 1 198 ? -21.763 7.366 17.547 1.00 84.19 198 ARG A C 1
ATOM 1583 O O . ARG A 1 198 ? -21.507 7.027 16.393 1.00 84.19 198 ARG A O 1
ATOM 1590 N N . ASP A 1 199 ? -21.072 8.290 18.199 1.00 87.31 199 ASP A N 1
ATOM 1591 C CA . ASP A 1 199 ? -19.883 8.915 17.635 1.00 87.31 199 ASP A CA 1
ATOM 1592 C C . ASP A 1 199 ? -18.700 7.927 17.603 1.00 87.31 199 ASP A C 1
ATOM 1594 O O . ASP A 1 199 ? -18.014 7.865 16.585 1.00 87.31 199 ASP A O 1
ATOM 1598 N N . MET A 1 200 ? -18.544 7.064 18.617 1.00 84.25 200 MET A N 1
ATOM 1599 C CA . MET A 1 200 ? -17.554 5.972 18.616 1.00 84.25 200 MET A CA 1
ATOM 1600 C C . MET A 1 200 ? -17.824 4.927 17.524 1.00 84.25 200 MET A C 1
ATOM 1602 O O . MET A 1 200 ? -16.901 4.535 16.812 1.00 84.25 200 MET A O 1
ATOM 1606 N N . VAL A 1 201 ? -19.083 4.514 17.333 1.00 87.31 201 VAL A N 1
ATOM 1607 C CA . VAL A 1 201 ? -19.473 3.597 16.242 1.00 87.31 201 VAL A CA 1
ATOM 1608 C C . VAL A 1 201 ? -19.101 4.193 14.883 1.00 87.31 201 VAL A C 1
ATOM 1610 O O . VAL A 1 201 ? -18.449 3.540 14.069 1.00 87.31 201 VAL A O 1
ATOM 1613 N N . LYS A 1 202 ? -19.456 5.464 14.649 1.00 89.12 202 LYS A N 1
ATOM 1614 C CA . LYS A 1 202 ? -19.121 6.163 13.399 1.00 89.12 202 LYS A CA 1
ATOM 1615 C C . LYS A 1 202 ? -17.617 6.266 13.177 1.00 89.12 202 LYS A C 1
ATOM 1617 O O . LYS A 1 202 ? -17.177 6.147 12.038 1.00 89.12 202 LYS A O 1
ATOM 1622 N N . GLU A 1 203 ? -16.844 6.525 14.226 1.00 90.69 203 GLU A N 1
ATOM 1623 C CA . GLU A 1 203 ? -15.386 6.592 14.139 1.00 90.69 203 GLU A CA 1
ATOM 1624 C C . GLU A 1 203 ? -14.792 5.235 13.731 1.00 90.69 203 GLU A C 1
ATOM 1626 O O . GLU A 1 203 ? -13.976 5.175 12.810 1.00 90.69 203 GLU A O 1
ATOM 1631 N N . CYS A 1 204 ? -15.251 4.140 14.343 1.00 89.88 204 CYS A N 1
ATOM 1632 C CA . CYS A 1 204 ? -14.852 2.782 13.965 1.00 89.88 204 CYS A CA 1
ATOM 1633 C C . CYS A 1 204 ? -15.182 2.464 12.500 1.00 89.88 204 CYS A C 1
ATOM 1635 O O . CYS A 1 204 ? -14.322 1.954 11.778 1.00 89.88 204 CYS A O 1
ATOM 1637 N N . ASP A 1 205 ? -16.391 2.800 12.044 1.00 90.19 205 ASP A N 1
ATOM 1638 C CA . ASP A 1 205 ? -16.808 2.587 10.654 1.00 90.19 205 ASP A CA 1
ATOM 1639 C C . ASP A 1 205 ? -15.952 3.401 9.671 1.00 90.19 205 ASP A C 1
ATOM 1641 O O . ASP A 1 205 ? -15.482 2.868 8.663 1.00 90.19 205 ASP A O 1
ATOM 1645 N N . GLN A 1 206 ? -15.675 4.670 9.989 1.00 94.06 206 GLN A N 1
ATOM 1646 C CA . GLN A 1 206 ? -14.796 5.526 9.185 1.00 94.06 206 GLN A CA 1
ATOM 1647 C C . GLN A 1 206 ? -13.378 4.955 9.090 1.00 94.06 206 GLN A C 1
ATOM 1649 O O . GLN A 1 206 ? -12.811 4.886 8.000 1.00 94.06 206 GLN A O 1
ATOM 1654 N N . LEU A 1 207 ? -12.810 4.497 10.210 1.00 94.50 207 LEU A N 1
ATOM 1655 C CA . LEU A 1 207 ? -11.491 3.864 10.230 1.00 94.50 207 LEU A CA 1
ATOM 1656 C C . LEU A 1 207 ? -11.470 2.569 9.407 1.00 94.50 207 LEU A C 1
ATOM 1658 O O . LEU A 1 207 ? -10.507 2.320 8.676 1.00 94.50 207 LEU A O 1
ATOM 1662 N N . ALA A 1 208 ? -12.532 1.764 9.473 1.00 93.31 208 ALA A N 1
ATOM 1663 C CA . ALA A 1 208 ? -12.653 0.544 8.683 1.00 93.31 208 ALA A CA 1
ATOM 1664 C C . ALA A 1 208 ? -12.713 0.834 7.175 1.00 93.31 208 ALA A C 1
ATOM 1666 O O . ALA A 1 208 ? -12.052 0.146 6.387 1.00 93.31 208 ALA A O 1
ATOM 1667 N N . ASP A 1 209 ? -13.479 1.843 6.763 1.00 95.38 209 ASP A N 1
ATOM 1668 C CA . ASP A 1 209 ? -13.586 2.252 5.363 1.00 95.38 209 ASP A CA 1
ATOM 1669 C C . ASP A 1 209 ? -12.274 2.855 4.842 1.00 95.38 209 ASP A C 1
ATOM 1671 O O . ASP A 1 209 ? -11.811 2.480 3.757 1.00 95.38 209 ASP A O 1
ATOM 1675 N N . ASP A 1 210 ? -11.606 3.688 5.641 1.00 95.12 210 ASP A N 1
ATOM 1676 C CA . ASP A 1 210 ? -10.280 4.222 5.324 1.00 95.12 210 ASP A CA 1
ATOM 1677 C C . ASP A 1 210 ? -9.250 3.100 5.132 1.00 95.12 210 ASP A C 1
ATOM 1679 O O . ASP A 1 210 ? -8.475 3.109 4.171 1.00 95.12 210 ASP A O 1
ATOM 1683 N N . LEU A 1 211 ? -9.255 2.091 6.009 1.00 96.81 211 LEU A N 1
ATOM 1684 C CA . LEU A 1 211 ? -8.375 0.929 5.885 1.00 96.81 211 LEU A CA 1
ATOM 1685 C C . LEU A 1 211 ? -8.652 0.130 4.610 1.00 96.81 211 LEU A C 1
ATOM 1687 O O . LEU A 1 211 ? -7.710 -0.317 3.949 1.00 96.81 211 LEU A O 1
ATOM 1691 N N . ARG A 1 212 ? -9.922 -0.043 4.218 1.00 95.94 212 ARG A N 1
ATOM 1692 C CA . ARG A 1 212 ? -10.269 -0.686 2.937 1.00 95.94 212 ARG A CA 1
ATOM 1693 C C . ARG A 1 212 ? -9.729 0.116 1.758 1.00 95.94 212 ARG A C 1
ATOM 1695 O O . ARG A 1 212 ? -9.128 -0.475 0.857 1.00 95.94 212 ARG A O 1
ATOM 1702 N N . ALA A 1 213 ? -9.900 1.437 1.778 1.00 96.88 213 ALA A N 1
ATOM 1703 C CA . ALA A 1 213 ? -9.409 2.324 0.731 1.00 96.88 213 ALA A CA 1
ATOM 1704 C C . ALA A 1 213 ? -7.877 2.268 0.613 1.00 96.88 213 ALA A C 1
ATOM 1706 O O . ALA A 1 213 ? -7.351 2.042 -0.478 1.00 96.88 213 ALA A O 1
ATOM 1707 N N . LEU A 1 214 ? -7.153 2.372 1.730 1.00 96.38 214 LEU A N 1
ATOM 1708 C CA . LEU A 1 214 ? -5.690 2.297 1.748 1.00 96.38 214 LEU A CA 1
ATOM 1709 C C . LEU A 1 214 ? -5.167 0.932 1.292 1.00 96.38 214 LEU A C 1
ATOM 1711 O O . LEU A 1 214 ? -4.213 0.860 0.516 1.00 96.38 214 LEU A O 1
ATOM 1715 N N . ARG A 1 215 ? -5.799 -0.172 1.712 1.00 96.44 215 ARG A N 1
ATOM 1716 C CA . ARG A 1 215 ? -5.427 -1.523 1.255 1.00 96.44 215 ARG A CA 1
ATOM 1717 C C . ARG A 1 215 ? -5.656 -1.697 -0.249 1.00 96.44 215 ARG A C 1
ATOM 1719 O O . ARG A 1 215 ? -4.839 -2.335 -0.916 1.00 96.44 215 ARG A O 1
ATOM 1726 N N . ALA A 1 216 ? -6.721 -1.111 -0.798 1.00 95.50 216 ALA A N 1
ATOM 1727 C CA . ALA A 1 216 ? -6.960 -1.096 -2.239 1.00 95.50 216 ALA A CA 1
ATOM 1728 C C . ALA A 1 216 ? -5.88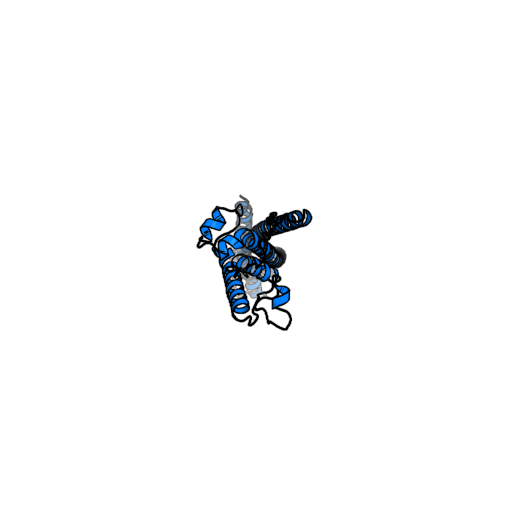1 -0.289 -2.983 1.00 95.50 216 ALA A C 1
ATOM 1730 O O . ALA A 1 216 ? -5.293 -0.799 -3.938 1.00 95.50 216 ALA A O 1
ATOM 1731 N N . GLN A 1 217 ? -5.545 0.911 -2.495 1.00 94.69 217 GLN A N 1
ATOM 1732 C CA . GLN A 1 217 ? -4.469 1.738 -3.056 1.00 94.69 217 GLN A CA 1
ATOM 1733 C C . GLN A 1 217 ? -3.109 1.032 -2.997 1.00 94.69 217 GLN A C 1
ATOM 1735 O O . GLN A 1 217 ? -2.378 1.015 -3.987 1.00 94.69 217 GLN A O 1
ATOM 1740 N N . LYS A 1 218 ? -2.780 0.381 -1.873 1.00 96.31 218 LYS A N 1
ATOM 1741 C CA . LYS A 1 218 ? -1.568 -0.440 -1.732 1.00 96.31 218 LYS A CA 1
ATOM 1742 C C . LYS A 1 218 ? -1.504 -1.520 -2.806 1.00 96.31 218 LYS A C 1
ATOM 1744 O O . LYS A 1 218 ? -0.463 -1.697 -3.432 1.00 96.31 218 LYS A O 1
ATOM 1749 N N . LYS A 1 219 ? -2.608 -2.239 -3.028 1.00 94.81 219 LYS A N 1
ATOM 1750 C CA . LYS A 1 219 ? -2.683 -3.305 -4.035 1.00 94.81 219 LYS A CA 1
ATOM 1751 C C . LYS A 1 219 ? -2.449 -2.770 -5.448 1.00 94.81 219 LYS A C 1
ATOM 1753 O O . LYS A 1 219 ? -1.748 -3.409 -6.226 1.00 94.81 219 LYS A O 1
ATOM 1758 N N . GLU A 1 220 ? -3.011 -1.610 -5.773 1.00 92.56 220 GLU A N 1
ATOM 1759 C CA . GLU A 1 220 ? -2.804 -0.961 -7.068 1.00 92.56 220 GLU A CA 1
ATOM 1760 C C . GLU A 1 220 ? -1.345 -0.525 -7.258 1.00 92.56 220 GLU A C 1
ATOM 1762 O O . GLU A 1 220 ? -0.728 -0.874 -8.261 1.00 92.56 220 GLU A O 1
ATOM 1767 N N . GLN A 1 221 ? -0.757 0.155 -6.270 1.00 92.38 221 GLN A N 1
ATOM 1768 C CA . GLN A 1 221 ? 0.646 0.581 -6.326 1.00 92.38 221 GLN A CA 1
ATOM 1769 C C . GLN A 1 221 ? 1.613 -0.607 -6.385 1.00 92.38 221 GLN A C 1
ATOM 1771 O O . GLN A 1 221 ? 2.609 -0.548 -7.102 1.00 92.38 221 GLN A O 1
ATOM 1776 N N . GLN A 1 222 ? 1.311 -1.703 -5.682 1.00 92.75 222 GLN A N 1
ATOM 1777 C CA . GLN A 1 222 ? 2.101 -2.930 -5.751 1.00 92.75 222 GLN A CA 1
ATOM 1778 C C . GLN A 1 222 ? 2.037 -3.550 -7.146 1.00 92.75 222 GLN A C 1
ATOM 1780 O O . GLN A 1 222 ? 3.072 -3.919 -7.687 1.00 92.75 222 GLN A O 1
ATOM 1785 N N . LYS A 1 223 ? 0.849 -3.595 -7.762 1.00 89.62 223 LYS A N 1
ATOM 1786 C CA . LYS A 1 223 ? 0.694 -4.074 -9.139 1.00 89.62 223 LYS A CA 1
ATOM 1787 C C . LYS A 1 223 ? 1.530 -3.242 -10.112 1.00 89.62 223 LYS A C 1
ATOM 1789 O O . LYS A 1 223 ? 2.244 -3.805 -10.932 1.00 89.62 223 LYS A O 1
ATOM 1794 N N . ILE A 1 224 ? 1.483 -1.914 -9.978 1.00 86.38 224 ILE A N 1
ATOM 1795 C CA . ILE A 1 224 ? 2.318 -1.011 -10.777 1.00 86.38 224 ILE A CA 1
ATOM 1796 C C . ILE A 1 224 ? 3.799 -1.353 -10.549 1.00 86.38 224 ILE A C 1
ATOM 1798 O O . ILE A 1 224 ? 4.529 -1.562 -11.510 1.00 86.38 224 ILE A O 1
ATOM 1802 N N . LEU A 1 225 ? 4.252 -1.471 -9.298 1.00 87.25 225 LEU A N 1
ATOM 1803 C CA . LEU A 1 225 ? 5.646 -1.801 -8.986 1.00 87.25 225 LEU A CA 1
ATOM 1804 C C . LEU A 1 225 ? 6.096 -3.142 -9.592 1.00 87.25 225 LEU A C 1
ATOM 1806 O O . LEU A 1 225 ? 7.204 -3.221 -10.124 1.00 87.25 225 LEU A O 1
ATOM 1810 N N . ASP A 1 226 ? 5.249 -4.168 -9.532 1.00 83.19 226 ASP A N 1
ATOM 1811 C CA . ASP A 1 226 ? 5.528 -5.496 -10.086 1.00 83.19 226 ASP A CA 1
ATOM 1812 C C . ASP A 1 226 ? 5.665 -5.437 -11.620 1.00 83.19 226 ASP A C 1
ATOM 1814 O O . ASP A 1 226 ? 6.589 -6.033 -12.183 1.00 83.19 226 ASP A O 1
ATOM 1818 N N . ASP A 1 227 ? 4.833 -4.629 -12.288 1.00 76.38 227 ASP A N 1
ATOM 1819 C CA . ASP A 1 227 ? 4.923 -4.364 -13.729 1.00 76.38 227 ASP A CA 1
ATOM 1820 C C . ASP A 1 227 ? 6.221 -3.604 -14.093 1.00 76.38 227 ASP A C 1
ATOM 1822 O O . ASP A 1 227 ? 6.849 -3.880 -15.120 1.00 76.38 227 ASP A O 1
ATOM 1826 N N . TYR A 1 228 ? 6.691 -2.694 -13.229 1.00 70.56 228 TYR A N 1
ATOM 1827 C CA . TYR A 1 228 ? 7.987 -2.006 -13.374 1.00 70.56 228 TYR A CA 1
ATOM 1828 C C . TYR A 1 228 ? 9.197 -2.905 -13.056 1.00 70.56 228 TYR A C 1
ATOM 1830 O O . TYR A 1 228 ? 10.310 -2.634 -13.521 1.00 70.56 228 TYR A O 1
ATOM 1838 N N . GLY A 1 229 ? 9.003 -3.973 -12.274 1.00 55.34 229 GLY A N 1
ATOM 1839 C CA . GLY A 1 229 ? 10.049 -4.859 -11.751 1.00 55.34 229 GLY A CA 1
ATOM 1840 C C . GLY A 1 229 ? 10.836 -5.627 -12.813 1.00 55.34 229 GLY A C 1
ATOM 1841 O O . GLY A 1 229 ? 11.875 -6.215 -12.515 1.00 55.34 229 GLY A O 1
ATOM 1842 N N . THR A 1 230 ? 10.397 -5.585 -14.069 1.00 56.88 230 THR A N 1
ATOM 1843 C CA . THR A 1 230 ? 11.073 -6.252 -15.175 1.00 56.88 230 THR A CA 1
ATOM 1844 C C . THR A 1 230 ? 11.249 -5.296 -16.360 1.00 56.88 230 THR A C 1
ATOM 1846 O O . THR A 1 230 ? 10.361 -5.185 -17.207 1.00 56.88 230 THR A O 1
ATOM 1849 N N . PRO A 1 231 ? 12.401 -4.600 -16.485 1.00 63.62 231 PRO A N 1
ATOM 1850 C CA . PRO A 1 231 ? 12.724 -3.799 -17.666 1.00 63.62 231 PRO A CA 1
ATOM 1851 C C . PRO A 1 231 ? 13.001 -4.723 -18.865 1.00 63.62 231 PRO A C 1
ATOM 1853 O O . PRO A 1 231 ? 14.130 -4.870 -19.342 1.00 63.62 231 PRO A O 1
ATOM 1856 N N . HIS A 1 232 ? 11.960 -5.402 -19.343 1.00 60.09 232 HIS A N 1
ATOM 1857 C CA . HIS A 1 232 ? 12.016 -6.339 -20.445 1.00 60.09 232 HIS A CA 1
ATOM 1858 C C . HIS A 1 232 ? 12.348 -5.576 -21.733 1.00 60.09 232 HIS A C 1
ATOM 1860 O O . HIS A 1 232 ? 11.490 -4.946 -22.343 1.00 60.09 232 HIS A O 1
ATOM 1866 N N . GLY A 1 233 ? 13.610 -5.645 -22.152 1.00 66.62 233 GLY A N 1
ATOM 1867 C CA . GLY A 1 233 ? 14.124 -4.994 -23.361 1.00 66.62 233 GLY A CA 1
ATOM 1868 C C . GLY A 1 233 ? 15.399 -4.192 -23.119 1.00 66.62 233 GLY A C 1
ATOM 1869 O O . GLY A 1 233 ? 16.248 -4.137 -23.999 1.00 66.62 233 GLY A O 1
ATOM 1870 N N . MET A 1 234 ? 15.609 -3.672 -21.906 1.00 74.38 234 MET A N 1
ATOM 1871 C CA . MET A 1 234 ? 16.777 -2.839 -21.585 1.00 74.38 234 MET A CA 1
ATOM 1872 C C . MET A 1 234 ? 18.096 -3.624 -21.668 1.00 74.38 234 MET A C 1
ATOM 1874 O O . MET A 1 234 ? 19.068 -3.143 -22.245 1.00 74.38 234 MET A O 1
ATOM 1878 N N . TRP A 1 235 ? 18.096 -4.872 -21.188 1.00 78.19 235 TRP A N 1
ATOM 1879 C CA . TRP A 1 235 ? 19.223 -5.800 -21.346 1.00 78.19 235 TRP A CA 1
ATOM 1880 C C . TRP A 1 235 ? 19.512 -6.149 -22.810 1.00 78.19 235 TRP A C 1
ATOM 1882 O O . TRP A 1 235 ? 20.671 -6.297 -23.187 1.00 78.19 235 TRP A O 1
ATOM 1892 N N . GLY A 1 236 ? 18.471 -6.219 -23.648 1.00 83.31 236 GLY A N 1
ATOM 1893 C CA . GLY A 1 236 ? 18.626 -6.403 -25.092 1.00 83.31 236 GLY A CA 1
ATOM 1894 C C . GLY A 1 236 ? 19.341 -5.214 -25.734 1.00 83.31 236 GLY A C 1
ATOM 1895 O O . GLY A 1 236 ? 20.296 -5.407 -26.479 1.00 83.31 236 GLY A O 1
ATOM 1896 N N . GLY A 1 237 ? 18.949 -3.989 -25.373 1.00 85.25 237 GLY A N 1
ATOM 1897 C CA . GLY A 1 237 ? 19.598 -2.768 -25.860 1.00 85.25 237 GLY A CA 1
ATOM 1898 C C . GLY A 1 237 ? 21.053 -2.647 -25.424 1.00 85.25 237 GLY A C 1
ATOM 1899 O O . GLY A 1 237 ? 21.900 -2.286 -26.236 1.00 85.25 237 GLY A O 1
ATOM 1900 N N . LEU A 1 238 ? 21.359 -3.012 -24.175 1.00 88.00 238 LEU A N 1
ATOM 1901 C CA . LEU A 1 238 ? 22.738 -3.063 -23.688 1.00 88.00 238 LEU A CA 1
ATOM 1902 C C . LEU A 1 238 ? 23.577 -4.076 -24.483 1.00 88.00 238 LEU A C 1
ATOM 1904 O O . LEU A 1 238 ? 24.690 -3.756 -24.888 1.00 88.00 238 LEU A O 1
ATOM 1908 N N . GLY A 1 239 ? 23.037 -5.269 -24.750 1.00 90.12 239 GLY A N 1
ATOM 1909 C CA . GLY A 1 239 ? 23.718 -6.295 -25.544 1.00 90.12 239 GLY A CA 1
ATOM 1910 C C . GLY A 1 239 ? 24.007 -5.848 -26.979 1.00 90.12 239 GLY A C 1
ATOM 1911 O O . GLY A 1 239 ? 25.122 -6.027 -27.465 1.00 90.12 239 GLY A O 1
ATOM 1912 N N . VAL A 1 240 ? 23.037 -5.202 -27.633 1.00 91.44 240 VAL A N 1
ATOM 1913 C CA . VAL A 1 240 ? 23.202 -4.622 -28.978 1.00 91.44 240 VAL A CA 1
ATOM 1914 C C . VAL A 1 240 ? 24.289 -3.547 -28.991 1.00 91.44 240 VAL A C 1
ATOM 1916 O O . VAL A 1 240 ? 25.100 -3.498 -29.912 1.00 91.44 240 VAL A O 1
ATOM 1919 N N . LEU A 1 241 ? 24.339 -2.712 -27.954 1.00 91.94 241 LEU A N 1
ATOM 1920 C CA . LEU A 1 241 ? 25.324 -1.641 -27.843 1.00 91.94 241 LEU A CA 1
ATOM 1921 C C . LEU A 1 241 ? 26.737 -2.191 -27.607 1.00 91.94 241 LEU A C 1
ATOM 1923 O O . LEU A 1 241 ? 27.682 -1.738 -28.246 1.00 91.94 241 LEU A O 1
ATOM 1927 N N . ILE A 1 242 ? 26.882 -3.217 -26.762 1.00 93.94 242 ILE A N 1
ATOM 1928 C CA . ILE A 1 242 ? 28.155 -3.930 -26.575 1.00 93.94 242 ILE A CA 1
ATOM 1929 C C . ILE A 1 242 ? 28.615 -4.559 -27.895 1.00 93.94 242 ILE A C 1
ATOM 1931 O O . ILE A 1 242 ? 29.783 -4.428 -28.254 1.00 93.94 242 ILE A O 1
ATOM 1935 N N . TYR A 1 243 ? 27.707 -5.201 -28.633 1.00 94.94 243 TYR A N 1
ATOM 1936 C CA . TYR A 1 243 ? 28.016 -5.779 -29.940 1.00 94.94 243 TYR A CA 1
ATOM 1937 C C . TYR A 1 243 ? 28.525 -4.722 -30.933 1.00 94.94 243 TYR A C 1
ATOM 1939 O O . TYR A 1 243 ? 29.583 -4.925 -31.526 1.00 94.94 243 TYR A O 1
ATOM 1947 N N . ALA A 1 244 ? 27.846 -3.575 -31.046 1.00 93.38 244 ALA A N 1
ATOM 1948 C CA . ALA A 1 244 ? 28.281 -2.467 -31.903 1.00 93.38 244 ALA A CA 1
ATOM 1949 C C . ALA A 1 244 ? 29.656 -1.909 -31.482 1.00 93.38 244 ALA A C 1
ATOM 1951 O O . ALA A 1 244 ? 30.539 -1.704 -32.311 1.00 93.38 244 ALA A O 1
ATOM 1952 N N . CYS A 1 245 ? 29.910 -1.752 -30.177 1.00 94.12 245 CYS A N 1
ATOM 1953 C CA . CYS A 1 245 ? 31.236 -1.361 -29.686 1.00 94.12 245 CYS A CA 1
ATOM 1954 C C . CYS A 1 245 ? 32.331 -2.354 -30.097 1.00 94.12 245 CYS A C 1
ATOM 1956 O O . CYS A 1 245 ? 33.433 -1.948 -30.460 1.00 94.12 245 CYS A O 1
ATOM 1958 N N . VAL A 1 246 ? 32.059 -3.657 -30.027 1.00 94.75 246 VAL A N 1
ATOM 1959 C CA . VAL A 1 246 ? 33.049 -4.678 -30.389 1.00 94.75 246 VAL A CA 1
ATOM 1960 C C . VAL A 1 246 ? 33.292 -4.688 -31.897 1.00 94.75 246 VAL A C 1
ATOM 1962 O O . VAL A 1 246 ? 34.443 -4.682 -32.328 1.00 94.75 246 VAL A O 1
ATOM 1965 N N . VAL A 1 247 ? 32.223 -4.681 -32.693 1.00 94.12 247 VAL A N 1
ATOM 1966 C CA . VAL A 1 247 ? 32.282 -4.901 -34.142 1.00 94.12 247 VAL A CA 1
ATOM 1967 C C . VAL A 1 247 ? 32.665 -3.648 -34.929 1.00 94.12 247 VAL A C 1
ATOM 1969 O O . VAL A 1 247 ? 33.468 -3.758 -35.852 1.00 94.12 247 VAL A O 1
ATOM 1972 N N . GLY A 1 248 ? 32.149 -2.470 -34.575 1.00 91.44 248 GLY A N 1
ATOM 1973 C CA . GLY A 1 248 ? 32.428 -1.230 -35.304 1.00 91.44 248 GLY A CA 1
ATOM 1974 C C . GLY A 1 248 ? 33.536 -0.360 -34.703 1.00 91.44 248 GLY A C 1
ATOM 1975 O O . GLY A 1 248 ? 34.033 0.534 -35.382 1.00 91.44 248 GLY A O 1
ATOM 1976 N N . ILE A 1 249 ? 33.982 -0.623 -33.465 1.00 93.62 249 ILE A N 1
ATOM 1977 C CA . ILE A 1 249 ? 35.056 0.159 -32.818 1.00 93.62 249 ILE A CA 1
ATOM 1978 C C . ILE A 1 249 ? 36.255 -0.717 -32.457 1.00 93.62 249 ILE A C 1
ATOM 1980 O O . ILE A 1 249 ? 37.347 -0.506 -32.985 1.00 93.62 249 ILE A O 1
ATOM 1984 N N . ALA A 1 250 ? 36.081 -1.691 -31.560 1.00 94.12 250 ALA A N 1
ATOM 1985 C CA . ALA A 1 250 ? 37.203 -2.439 -30.997 1.00 94.12 250 ALA A CA 1
ATOM 1986 C C . ALA A 1 250 ? 37.933 -3.258 -32.066 1.00 94.12 250 ALA A C 1
ATOM 1988 O O . ALA A 1 250 ? 39.153 -3.165 -32.175 1.00 94.12 250 ALA A O 1
ATOM 1989 N N . TYR A 1 251 ? 37.194 -4.011 -32.885 1.00 92.44 251 TYR A N 1
ATOM 1990 C CA . TYR A 1 251 ? 37.780 -4.847 -33.926 1.00 92.44 251 TYR A CA 1
ATOM 1991 C C . TYR A 1 251 ? 38.489 -4.024 -35.021 1.00 92.44 251 TYR A C 1
ATOM 1993 O O . TYR A 1 251 ? 39.684 -4.249 -35.222 1.00 92.44 251 TYR A O 1
ATOM 2001 N N . PRO A 1 252 ? 37.866 -3.011 -35.661 1.00 91.25 252 PRO A N 1
ATOM 2002 C CA . PRO A 1 252 ? 38.547 -2.189 -36.663 1.00 91.25 252 PRO A CA 1
ATOM 2003 C C . PRO A 1 252 ? 39.748 -1.420 -36.088 1.00 91.25 252 PRO A C 1
ATOM 2005 O O . PRO A 1 252 ? 40.738 -1.228 -36.786 1.00 91.25 252 PRO A O 1
ATOM 2008 N N . SER A 1 253 ? 39.712 -1.038 -34.806 1.00 90.94 253 SER A N 1
ATOM 2009 C CA . SER A 1 253 ? 40.837 -0.369 -34.136 1.00 90.94 253 SER A CA 1
ATOM 2010 C C . SER A 1 253 ? 42.100 -1.240 -34.072 1.00 90.94 253 SER A C 1
ATOM 2012 O O . SER A 1 253 ? 43.203 -0.727 -34.240 1.00 90.94 253 SER A O 1
ATOM 2014 N N . THR A 1 254 ? 41.966 -2.566 -33.920 1.00 90.12 254 THR A N 1
ATOM 2015 C CA . THR A 1 254 ? 43.126 -3.486 -33.926 1.00 90.12 254 THR A CA 1
ATOM 2016 C C . THR A 1 254 ? 43.852 -3.559 -35.270 1.00 90.12 254 THR A C 1
ATOM 2018 O O . THR A 1 254 ? 44.996 -4.004 -35.317 1.00 90.12 254 THR A O 1
ATOM 2021 N N . LEU A 1 255 ? 43.213 -3.107 -36.353 1.00 87.31 255 LEU A N 1
ATOM 2022 C CA . LEU A 1 255 ? 43.794 -3.077 -37.694 1.00 87.31 255 LEU A CA 1
ATOM 2023 C C . LEU A 1 255 ? 44.562 -1.777 -37.974 1.00 87.31 255 LEU A C 1
ATOM 2025 O O . LEU A 1 255 ? 45.142 -1.653 -39.049 1.00 87.31 255 LEU A O 1
ATOM 2029 N N . LEU A 1 256 ? 44.570 -0.808 -37.047 1.00 86.12 256 LEU A N 1
ATOM 2030 C CA . LEU A 1 256 ? 45.303 0.449 -37.198 1.00 86.12 256 LEU A CA 1
ATOM 2031 C C . LEU A 1 256 ? 46.660 0.416 -36.467 1.00 86.12 256 LEU A C 1
ATOM 2033 O O . LEU A 1 256 ? 46.711 0.035 -35.297 1.00 86.12 256 LEU A O 1
ATOM 2037 N N . PRO A 1 257 ? 47.750 0.904 -37.097 1.00 84.38 257 PRO A N 1
ATOM 2038 C CA . PRO A 1 257 ? 47.840 1.368 -38.487 1.00 84.38 257 PRO A CA 1
ATOM 2039 C C . PRO A 1 257 ? 47.829 0.194 -39.478 1.00 84.38 257 PRO A C 1
ATOM 2041 O O . PRO A 1 257 ? 48.511 -0.803 -39.252 1.00 84.38 257 PRO A O 1
ATOM 2044 N N . TYR A 1 258 ? 47.089 0.322 -40.584 1.00 83.19 258 TYR A N 1
ATOM 2045 C CA . TYR A 1 258 ? 46.914 -0.780 -41.530 1.00 83.19 258 TYR A CA 1
ATOM 2046 C C . TYR A 1 258 ? 48.168 -0.960 -42.412 1.00 83.19 258 TYR A C 1
ATOM 2048 O O . TYR A 1 258 ? 48.526 -0.033 -43.149 1.00 83.19 258 TYR A O 1
ATOM 2056 N N . PRO A 1 259 ? 48.864 -2.113 -42.339 1.00 79.25 259 PRO A N 1
ATOM 2057 C CA . PRO A 1 259 ? 50.086 -2.358 -43.100 1.00 79.25 259 PRO A CA 1
ATOM 2058 C C . PRO A 1 259 ? 49.772 -2.710 -44.562 1.00 79.25 259 PRO A C 1
ATOM 2060 O O . PRO A 1 259 ? 48.997 -3.624 -44.825 1.00 79.25 259 PRO A O 1
ATOM 2063 N N . ALA A 1 260 ? 50.423 -2.031 -45.511 1.00 68.06 260 ALA A N 1
ATOM 2064 C CA . ALA A 1 260 ? 50.141 -2.159 -46.947 1.00 68.06 260 ALA A CA 1
ATOM 2065 C C . ALA A 1 260 ? 50.518 -3.521 -47.577 1.00 68.06 260 ALA A C 1
ATOM 2067 O O . ALA A 1 260 ? 50.031 -3.833 -48.656 1.00 68.06 260 ALA A O 1
ATOM 2068 N N . ASP A 1 261 ? 51.358 -4.330 -46.915 1.00 70.69 261 ASP A N 1
ATOM 2069 C CA . ASP A 1 261 ? 51.957 -5.542 -47.507 1.00 70.69 261 ASP A CA 1
ATOM 2070 C C . ASP A 1 261 ? 51.530 -6.865 -46.832 1.00 70.69 261 ASP A C 1
ATOM 2072 O O . ASP A 1 261 ? 52.038 -7.928 -47.190 1.00 70.69 261 ASP A O 1
ATOM 2076 N N . TYR A 1 262 ? 50.649 -6.831 -45.822 1.00 73.44 262 TYR A N 1
ATOM 2077 C CA . TYR A 1 262 ? 50.345 -8.012 -44.989 1.00 73.44 262 TYR A CA 1
ATOM 2078 C C . TYR A 1 262 ? 48.968 -8.644 -45.260 1.00 73.44 262 TYR A C 1
ATOM 2080 O O . TYR A 1 262 ? 48.794 -9.839 -45.030 1.00 73.44 262 TYR A O 1
ATOM 2088 N N . TYR A 1 263 ? 47.994 -7.871 -45.746 1.00 76.00 263 TYR A N 1
ATOM 2089 C CA . TYR A 1 263 ? 46.601 -8.304 -45.910 1.00 76.00 263 TYR A CA 1
ATOM 2090 C C . TYR A 1 263 ? 46.088 -8.045 -47.332 1.00 76.00 263 TYR A C 1
ATOM 2092 O O . TYR A 1 263 ? 46.581 -7.157 -48.023 1.00 76.00 263 TYR A O 1
ATOM 2100 N N . ASP A 1 264 ? 45.074 -8.806 -47.761 1.00 82.56 264 ASP A N 1
ATOM 2101 C CA . ASP A 1 264 ? 44.334 -8.502 -48.989 1.00 82.56 264 ASP A CA 1
ATOM 2102 C C . ASP A 1 264 ? 43.373 -7.328 -48.729 1.00 82.56 264 ASP A C 1
ATOM 2104 O O . ASP A 1 264 ? 42.393 -7.434 -47.980 1.00 82.56 264 ASP A O 1
ATOM 2108 N N . ASP A 1 265 ? 43.670 -6.192 -49.356 1.00 82.50 265 ASP A N 1
ATOM 2109 C CA . ASP A 1 265 ? 42.904 -4.950 -49.246 1.00 82.50 265 ASP A CA 1
ATOM 2110 C C . ASP A 1 265 ? 41.446 -5.093 -49.683 1.00 82.50 265 ASP A C 1
ATOM 2112 O O . ASP A 1 265 ? 40.560 -4.422 -49.144 1.00 82.50 265 ASP A O 1
ATOM 2116 N N . VAL A 1 266 ? 41.173 -5.938 -50.680 1.00 85.12 266 VAL A N 1
ATOM 2117 C CA . VAL A 1 266 ? 39.824 -6.114 -51.223 1.00 85.12 266 VAL A CA 1
ATOM 2118 C C . VAL A 1 266 ? 38.991 -6.952 -50.265 1.00 85.12 266 VAL A C 1
ATOM 2120 O O . VAL A 1 266 ? 37.855 -6.575 -49.958 1.00 85.12 266 VAL A O 1
ATOM 2123 N N . GLU A 1 267 ? 39.555 -8.049 -49.765 1.00 86.69 267 GLU A N 1
ATOM 2124 C CA . GLU A 1 267 ? 38.887 -8.930 -48.806 1.00 86.69 267 GLU A CA 1
ATOM 2125 C C . GLU A 1 267 ? 38.615 -8.200 -47.485 1.00 86.69 267 GLU A C 1
ATOM 2127 O O . GLU A 1 267 ? 37.470 -8.145 -47.026 1.00 86.69 267 GLU A O 1
ATOM 2132 N N . THR A 1 268 ? 39.634 -7.536 -46.930 1.00 87.00 268 THR A N 1
ATOM 2133 C CA . THR A 1 268 ? 39.527 -6.799 -45.662 1.00 87.00 268 THR A CA 1
ATOM 2134 C C . THR A 1 268 ? 38.499 -5.674 -45.752 1.00 87.00 268 THR A C 1
ATOM 2136 O O . THR A 1 268 ? 37.688 -5.483 -44.843 1.00 87.00 268 THR A O 1
ATOM 2139 N N . LYS A 1 269 ? 38.464 -4.949 -46.878 1.00 88.25 269 LYS A N 1
ATOM 2140 C CA . LYS A 1 269 ? 37.460 -3.909 -47.126 1.00 88.25 269 LYS A CA 1
ATOM 2141 C C . LYS A 1 269 ? 36.037 -4.460 -47.068 1.00 88.25 269 LYS A C 1
ATOM 2143 O O . LYS A 1 269 ? 35.187 -3.877 -46.395 1.00 88.25 269 LYS A O 1
ATOM 2148 N N . TRP A 1 270 ? 35.752 -5.529 -47.810 1.00 90.81 270 TRP A N 1
ATOM 2149 C CA . TRP A 1 270 ? 34.407 -6.107 -47.848 1.00 90.81 270 TRP A CA 1
ATOM 2150 C C . TRP A 1 270 ? 34.011 -6.686 -46.496 1.00 90.81 270 TRP A C 1
ATOM 2152 O O . TRP A 1 270 ? 32.881 -6.477 -46.061 1.00 90.81 270 TRP A O 1
ATOM 2162 N N . PHE A 1 271 ? 34.948 -7.328 -45.802 1.00 91.81 271 PHE A N 1
ATOM 2163 C CA . PHE A 1 271 ? 34.731 -7.844 -44.460 1.00 91.81 271 PHE A CA 1
ATOM 2164 C C . PHE A 1 271 ? 34.345 -6.737 -43.466 1.00 91.81 271 PHE A C 1
ATOM 2166 O O . PHE A 1 271 ? 33.322 -6.846 -42.790 1.00 91.81 271 PHE A O 1
ATOM 2173 N N . LEU A 1 272 ? 35.092 -5.628 -43.434 1.00 90.94 272 LEU A N 1
ATOM 2174 C CA . LEU A 1 272 ? 34.791 -4.479 -42.572 1.00 90.94 272 LEU A CA 1
ATOM 2175 C C . LEU A 1 272 ? 33.446 -3.826 -42.901 1.00 90.94 272 LEU A C 1
ATOM 2177 O O . LEU A 1 272 ? 32.708 -3.447 -41.993 1.00 90.94 272 LEU A O 1
ATOM 2181 N N . LEU A 1 273 ? 33.101 -3.717 -44.186 1.00 92.69 273 LEU A N 1
ATOM 2182 C CA . LEU A 1 273 ? 31.795 -3.201 -44.596 1.00 92.69 273 LEU A CA 1
ATOM 2183 C C . LEU A 1 273 ? 30.658 -4.128 -44.158 1.00 92.69 273 LEU A C 1
ATOM 2185 O O . LEU A 1 273 ? 29.647 -3.640 -43.662 1.00 92.69 273 LEU A O 1
ATOM 2189 N N . ILE A 1 274 ? 30.812 -5.447 -44.297 1.00 94.25 274 ILE A N 1
ATOM 2190 C CA . ILE A 1 274 ? 29.817 -6.423 -43.829 1.00 94.25 274 ILE A CA 1
ATOM 2191 C C . ILE A 1 274 ? 29.631 -6.303 -42.316 1.00 94.25 274 ILE A C 1
ATOM 2193 O O . ILE A 1 274 ? 28.492 -6.250 -41.855 1.00 94.25 274 ILE A O 1
ATOM 2197 N N . LEU A 1 275 ? 30.724 -6.199 -41.555 1.00 92.25 275 LEU A N 1
ATOM 2198 C CA . LEU A 1 275 ? 30.673 -5.985 -40.110 1.00 92.25 275 LEU A CA 1
ATOM 2199 C C . LEU A 1 275 ? 29.927 -4.691 -39.751 1.00 92.25 275 LEU A C 1
ATOM 2201 O O . LEU A 1 275 ? 28.982 -4.734 -38.963 1.00 92.25 275 LEU A O 1
ATOM 2205 N N . PHE A 1 276 ? 30.263 -3.574 -40.396 1.00 93.19 276 PHE A N 1
ATOM 2206 C CA . PHE A 1 276 ? 29.584 -2.294 -40.188 1.00 93.19 276 PHE A CA 1
ATOM 2207 C C . PHE A 1 276 ? 28.083 -2.337 -40.537 1.00 93.19 276 PHE A C 1
ATOM 2209 O O . PHE A 1 276 ? 27.235 -1.859 -39.786 1.00 93.19 276 PHE A O 1
ATOM 2216 N N . PHE A 1 277 ? 27.703 -2.950 -41.660 1.00 94.75 277 PHE A N 1
ATOM 2217 C CA . PHE A 1 277 ? 26.284 -3.087 -41.997 1.00 94.75 277 PHE A CA 1
ATOM 2218 C C . PHE A 1 277 ? 25.561 -4.070 -41.072 1.00 94.75 277 PHE A C 1
ATOM 2220 O O . PHE A 1 277 ? 24.378 -3.878 -40.789 1.00 94.75 277 PHE A O 1
ATOM 2227 N N . SER A 1 278 ? 26.252 -5.092 -40.562 1.00 95.38 278 SER A N 1
ATOM 2228 C CA . SER A 1 278 ? 25.668 -6.053 -39.626 1.00 95.38 278 SER A CA 1
ATOM 2229 C C . SER A 1 278 ? 25.274 -5.402 -38.295 1.00 95.38 278 SER A C 1
ATOM 2231 O O . SER A 1 278 ? 24.149 -5.617 -37.841 1.00 95.38 278 SER A O 1
ATOM 2233 N N . GLU A 1 279 ? 26.108 -4.527 -37.718 1.00 93.69 279 GLU A N 1
ATOM 2234 C CA . GLU A 1 279 ? 25.731 -3.769 -36.515 1.00 93.69 279 GLU A CA 1
ATOM 2235 C C . GLU A 1 279 ? 24.553 -2.822 -36.757 1.00 93.69 279 GLU A C 1
ATOM 2237 O O . GLU A 1 279 ? 23.638 -2.778 -35.932 1.00 93.69 279 GLU A O 1
ATOM 2242 N N . LEU A 1 280 ? 24.503 -2.138 -37.908 1.00 93.00 280 LEU A N 1
ATOM 2243 C CA . LEU A 1 2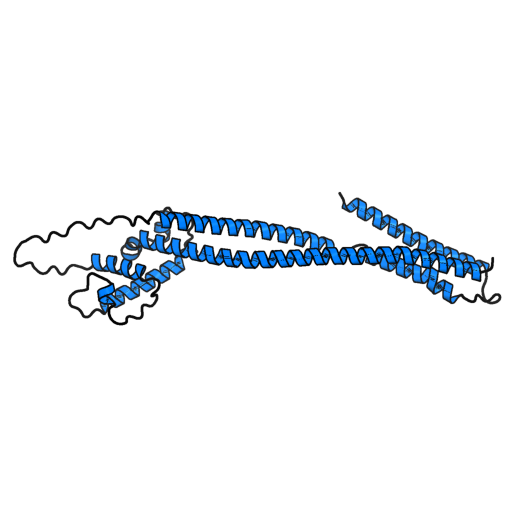80 ? 23.373 -1.281 -38.270 1.00 93.00 280 LEU A CA 1
ATOM 2244 C C . LEU A 1 280 ? 22.076 -2.087 -38.346 1.00 93.00 280 LEU A C 1
ATOM 2246 O O . LEU A 1 280 ? 21.064 -1.674 -37.782 1.00 93.00 280 LEU A O 1
ATOM 2250 N N . ILE A 1 281 ? 22.099 -3.249 -39.003 1.00 94.56 281 ILE A N 1
ATOM 2251 C CA . ILE A 1 281 ? 20.926 -4.122 -39.115 1.00 94.56 281 ILE A CA 1
ATOM 2252 C C . ILE A 1 281 ? 20.463 -4.572 -37.730 1.00 94.56 281 ILE A C 1
ATOM 2254 O O . ILE A 1 281 ? 19.285 -4.418 -37.411 1.00 94.56 281 ILE A O 1
ATOM 2258 N N . VAL A 1 282 ? 21.367 -5.088 -36.892 1.00 93.19 282 VAL A N 1
ATOM 2259 C CA . VAL A 1 282 ? 21.032 -5.541 -35.530 1.00 93.19 282 VAL A CA 1
ATOM 2260 C C . VAL A 1 282 ? 20.402 -4.406 -34.722 1.00 93.19 282 VAL A C 1
ATOM 2262 O O . VAL A 1 282 ? 19.402 -4.604 -34.030 1.00 93.19 282 VAL A O 1
ATOM 2265 N N . LEU A 1 283 ? 20.940 -3.199 -34.859 1.00 90.62 283 LEU A N 1
ATOM 2266 C CA . LEU A 1 283 ? 20.467 -2.025 -34.151 1.00 90.62 283 LEU A CA 1
ATOM 2267 C C . LEU A 1 283 ? 19.091 -1.549 -34.623 1.00 90.62 283 LEU A C 1
ATOM 2269 O O . LEU A 1 283 ? 18.215 -1.288 -33.796 1.00 90.62 283 LEU A O 1
ATOM 2273 N N . PHE A 1 284 ? 18.867 -1.479 -35.936 1.00 90.75 284 PHE A N 1
ATOM 2274 C CA . PHE A 1 284 ? 17.563 -1.123 -36.494 1.00 90.75 284 PHE A CA 1
ATOM 2275 C C . PHE A 1 284 ? 16.502 -2.177 -36.182 1.00 90.75 284 PHE A C 1
ATOM 2277 O O . PHE A 1 284 ? 15.381 -1.812 -35.830 1.00 90.75 284 PHE A O 1
ATOM 2284 N N . VAL A 1 285 ? 16.845 -3.467 -36.246 1.00 91.81 285 VAL A N 1
ATOM 2285 C CA . VAL A 1 285 ? 15.943 -4.561 -35.857 1.00 91.81 285 VAL A CA 1
ATOM 2286 C C . VAL A 1 285 ? 15.565 -4.441 -34.384 1.00 91.81 285 VAL A C 1
ATOM 2288 O O . VAL A 1 285 ? 14.385 -4.531 -34.045 1.00 91.81 285 VAL A O 1
ATOM 2291 N N . TYR A 1 286 ? 16.535 -4.173 -33.508 1.00 89.31 286 TYR A N 1
ATOM 2292 C CA . TYR A 1 286 ? 16.269 -3.955 -32.090 1.00 89.31 286 TYR A CA 1
ATOM 2293 C C . TYR A 1 286 ? 15.359 -2.742 -31.850 1.00 89.31 286 TYR A C 1
ATOM 2295 O O . TYR A 1 286 ? 14.387 -2.844 -31.101 1.00 89.31 286 TYR A O 1
ATOM 2303 N N . LEU A 1 287 ? 15.628 -1.608 -32.504 1.00 85.00 287 LEU A N 1
ATOM 2304 C CA . LEU A 1 287 ? 14.792 -0.411 -32.391 1.00 85.00 287 LEU A CA 1
ATOM 2305 C C . LEU A 1 287 ? 13.369 -0.658 -32.899 1.00 85.00 287 LEU A C 1
ATOM 2307 O O . LEU A 1 287 ? 12.415 -0.285 -32.219 1.00 85.00 287 LEU A O 1
ATOM 2311 N N . ALA A 1 288 ? 13.216 -1.325 -34.044 1.00 87.19 288 ALA A N 1
ATOM 2312 C CA . ALA A 1 288 ? 11.915 -1.674 -34.605 1.00 87.19 288 ALA A CA 1
ATOM 2313 C C . ALA A 1 288 ? 11.129 -2.603 -33.669 1.00 87.19 288 ALA A C 1
ATOM 2315 O O . ALA A 1 288 ? 9.952 -2.360 -33.403 1.00 87.19 288 ALA A O 1
ATOM 2316 N N . PHE A 1 289 ? 11.785 -3.624 -33.110 1.00 86.88 289 PHE A N 1
ATOM 2317 C CA . PHE A 1 289 ? 11.171 -4.530 -32.142 1.00 86.88 289 PHE A CA 1
ATOM 2318 C C . PHE A 1 289 ? 10.770 -3.807 -30.849 1.00 86.88 289 PHE A C 1
ATOM 2320 O O . PHE A 1 289 ? 9.666 -4.001 -30.342 1.00 86.88 289 PHE A O 1
ATOM 2327 N N . SER A 1 290 ? 11.641 -2.935 -30.337 1.00 82.00 290 SER A N 1
ATOM 2328 C CA . SER A 1 290 ? 11.377 -2.124 -29.146 1.00 82.00 290 SER A CA 1
ATOM 2329 C C . SER A 1 290 ? 10.175 -1.192 -29.352 1.00 82.00 290 SER A C 1
ATOM 2331 O O . SER A 1 290 ? 9.261 -1.166 -28.528 1.00 82.00 290 SER A O 1
ATOM 2333 N N . LEU A 1 291 ? 10.115 -0.496 -30.492 1.00 80.94 291 LEU A N 1
ATOM 2334 C CA . LEU A 1 291 ? 8.998 0.377 -30.871 1.00 80.94 291 LEU A CA 1
ATOM 2335 C C . LEU A 1 291 ? 7.684 -0.390 -31.043 1.00 80.94 291 LEU A C 1
ATOM 2337 O O . LEU A 1 291 ? 6.647 0.044 -30.535 1.00 80.94 291 LEU A O 1
ATOM 2341 N N . TYR A 1 292 ? 7.722 -1.536 -31.726 1.00 83.44 292 TYR A N 1
ATOM 2342 C CA . TYR A 1 292 ? 6.547 -2.384 -31.921 1.00 83.44 292 TYR A CA 1
ATOM 2343 C C . TYR A 1 292 ? 5.988 -2.882 -30.586 1.00 83.44 292 TYR A C 1
ATOM 2345 O O . TYR A 1 292 ? 4.788 -2.812 -30.334 1.00 83.44 292 TYR A O 1
ATOM 2353 N N . ARG A 1 293 ? 6.864 -3.320 -29.680 1.00 76.94 293 ARG A N 1
ATOM 2354 C CA . ARG A 1 293 ? 6.458 -3.794 -28.356 1.00 76.94 293 ARG A CA 1
ATOM 2355 C C . ARG A 1 293 ? 5.837 -2.689 -27.501 1.00 76.94 293 ARG A C 1
ATOM 2357 O O . ARG A 1 293 ? 4.856 -2.931 -26.802 1.00 76.94 293 ARG A O 1
ATOM 2364 N N . LEU A 1 294 ? 6.393 -1.478 -27.553 1.00 70.69 294 LEU A N 1
ATOM 2365 C CA . LEU A 1 294 ? 5.835 -0.324 -26.841 1.00 70.69 294 LEU A CA 1
ATOM 2366 C C . LEU A 1 294 ? 4.436 0.045 -27.350 1.00 70.69 294 LEU A C 1
ATOM 2368 O O . LEU A 1 294 ? 3.586 0.432 -26.556 1.00 70.69 294 LEU A O 1
ATOM 2372 N N . THR A 1 295 ? 4.182 -0.109 -28.650 1.00 74.12 295 THR A N 1
ATOM 2373 C CA . THR A 1 295 ? 2.871 0.180 -29.252 1.00 74.12 295 THR A CA 1
ATOM 2374 C C . THR A 1 295 ? 1.861 -0.957 -29.083 1.00 74.12 295 THR A C 1
ATOM 2376 O O . THR A 1 295 ? 0.667 -0.684 -28.992 1.00 74.12 295 THR A O 1
ATOM 2379 N N . SER A 1 296 ? 2.295 -2.219 -28.982 1.00 67.50 296 SER A N 1
ATOM 2380 C CA . SER A 1 296 ? 1.384 -3.351 -28.756 1.00 67.50 296 SER A CA 1
ATOM 2381 C C . SER A 1 296 ? 0.898 -3.466 -27.310 1.00 67.50 296 SER A C 1
ATOM 2383 O O . SER A 1 296 ? -0.221 -3.909 -27.093 1.00 67.50 296 SER A O 1
ATOM 2385 N N . ASN A 1 297 ? 1.711 -3.058 -26.328 1.00 56.53 297 ASN A N 1
ATOM 2386 C CA . ASN A 1 297 ? 1.379 -3.149 -24.898 1.00 56.53 297 ASN A CA 1
ATOM 2387 C C . ASN A 1 297 ? 0.452 -2.025 -24.386 1.00 56.53 297 ASN A C 1
ATOM 2389 O O . ASN A 1 297 ? 0.172 -1.970 -23.193 1.00 56.53 297 ASN A O 1
ATOM 2393 N N . GLN A 1 298 ? -0.002 -1.117 -25.258 1.00 48.78 298 GLN A N 1
ATOM 2394 C CA . GLN A 1 298 ? -0.970 -0.061 -24.924 1.00 48.78 298 GLN A CA 1
ATOM 2395 C C . GLN A 1 298 ? -2.431 -0.419 -25.277 1.00 48.78 298 GLN A C 1
ATOM 2397 O O . GLN A 1 298 ? -3.307 0.434 -25.138 1.00 48.78 298 GLN A O 1
ATOM 2402 N N . LYS A 1 299 ? -2.704 -1.648 -25.736 1.00 36.78 299 LYS A N 1
ATOM 2403 C CA . LYS A 1 299 ? -4.056 -2.203 -25.929 1.00 36.78 299 LYS A CA 1
ATOM 2404 C C . LYS A 1 299 ? -4.355 -3.262 -24.880 1.00 36.78 299 LYS A C 1
ATOM 2406 O O . LYS A 1 299 ? -5.534 -3.327 -24.477 1.00 36.78 299 LYS A O 1
#